Protein AF-A0A945GM46-F1 (afdb_monomer)

Sequence (273 aa):
PYRMIASGLGDLMSKPVSNADWRLAYRLLGVAYATRVMDLIDAGSDLLKGVASRLPERDIEAVGKLTASLCISGLAMGLAGSSAPSSGGEHLISHYLDMTHFAWGEPHDFHGCQVGVGTITTASLYERLTAMSPDQIDIDACLAAHPTWDERAAQVQERFGILTDAVLPHSKEGHPSREELGDRLQLLKREWDSILSDAPQTLLPTRDLIAELKAADCPSSFPEIDVTPERARRAVIYSRDIRARYTILHLGADLGLLEQWTDEVLAKYHNIG

Structure (mmCIF, N/CA/C/O backbone):
data_AF-A0A945GM46-F1
#
_entry.id   AF-A0A945GM46-F1
#
loop_
_atom_site.group_PDB
_atom_site.id
_atom_site.type_symbol
_atom_site.label_atom_id
_atom_site.label_alt_id
_atom_site.label_comp_id
_atom_site.label_asym_id
_atom_site.label_entity_id
_atom_site.label_seq_id
_atom_site.pdbx_PDB_ins_code
_atom_site.Cartn_x
_atom_site.Cartn_y
_atom_site.Cartn_z
_atom_site.occupancy
_atom_site.B_iso_or_equiv
_atom_site.auth_seq_id
_atom_site.auth_comp_id
_atom_site.auth_asym_id
_atom_site.auth_atom_id
_atom_site.pdbx_PDB_model_num
ATOM 1 N N . PRO A 1 1 ? -25.873 -3.968 -10.895 1.00 86.44 1 PRO A N 1
ATOM 2 C CA . PRO A 1 1 ? -25.442 -5.385 -10.796 1.00 86.44 1 PRO A CA 1
ATOM 3 C C . PRO A 1 1 ? -24.817 -5.639 -9.420 1.00 86.44 1 PRO A C 1
ATOM 5 O O . PRO A 1 1 ? -24.146 -4.738 -8.934 1.00 86.44 1 PRO A O 1
ATOM 8 N N . TYR A 1 2 ? -25.036 -6.796 -8.783 1.00 94.31 2 TYR A N 1
ATOM 9 C CA . TYR A 1 2 ? -24.581 -7.023 -7.398 1.00 94.31 2 TYR A CA 1
ATOM 10 C C . TYR A 1 2 ? -23.054 -6.928 -7.226 1.00 94.31 2 TYR A C 1
ATOM 12 O O . TYR A 1 2 ? -22.598 -6.280 -6.294 1.00 94.31 2 TYR A O 1
ATOM 20 N N . ARG A 1 3 ? -22.267 -7.432 -8.188 1.00 95.31 3 ARG A N 1
ATOM 21 C CA . ARG A 1 3 ? -20.795 -7.316 -8.161 1.00 95.31 3 ARG A CA 1
ATOM 22 C C . ARG A 1 3 ? -20.290 -5.873 -8.013 1.00 95.31 3 ARG A C 1
ATOM 24 O O . ARG A 1 3 ? -19.255 -5.660 -7.404 1.00 95.31 3 ARG A O 1
ATOM 31 N N . MET A 1 4 ? -21.029 -4.874 -8.507 1.00 96.62 4 MET A N 1
ATOM 32 C CA . MET A 1 4 ? -20.666 -3.460 -8.321 1.00 96.62 4 MET A CA 1
ATOM 33 C C . MET A 1 4 ? -20.888 -2.979 -6.879 1.00 96.62 4 MET A C 1
ATOM 35 O O . MET A 1 4 ? -20.163 -2.110 -6.413 1.00 96.62 4 MET A O 1
ATOM 39 N N . ILE A 1 5 ? -21.873 -3.543 -6.171 1.00 97.31 5 ILE A N 1
ATOM 40 C CA . ILE A 1 5 ? -22.107 -3.273 -4.744 1.00 97.31 5 ILE A CA 1
ATOM 41 C C . ILE A 1 5 ? -20.965 -3.888 -3.928 1.00 97.31 5 ILE A C 1
ATOM 43 O O . ILE A 1 5 ? -20.356 -3.189 -3.125 1.00 97.31 5 ILE A O 1
ATOM 47 N N . ALA A 1 6 ? -20.629 -5.157 -4.188 1.00 97.19 6 ALA A N 1
ATOM 48 C CA . ALA A 1 6 ? -19.498 -5.832 -3.549 1.00 97.19 6 ALA A CA 1
ATOM 49 C C . ALA A 1 6 ? -18.172 -5.097 -3.816 1.00 97.19 6 ALA A C 1
ATOM 51 O O . ALA A 1 6 ? -17.428 -4.809 -2.884 1.00 97.19 6 ALA A O 1
ATOM 52 N N . SER A 1 7 ? -17.932 -4.673 -5.063 1.00 97.94 7 SER A N 1
ATOM 53 C CA . SER A 1 7 ? -16.793 -3.819 -5.413 1.00 97.94 7 SER A CA 1
ATOM 54 C C . SER A 1 7 ? -16.786 -2.514 -4.611 1.00 97.94 7 SER A C 1
ATOM 56 O O . SER A 1 7 ? -15.724 -2.085 -4.185 1.00 97.94 7 SER A O 1
ATOM 58 N N . GLY A 1 8 ? -17.933 -1.871 -4.380 1.00 98.00 8 GLY A N 1
ATOM 59 C CA . GLY A 1 8 ? -17.996 -0.668 -3.543 1.00 98.00 8 GLY A CA 1
ATOM 60 C C . GLY A 1 8 ? -17.529 -0.918 -2.106 1.00 98.00 8 GLY A C 1
ATOM 61 O O . GLY A 1 8 ? -16.866 -0.064 -1.523 1.00 98.00 8 GLY A O 1
ATOM 62 N N . LEU A 1 9 ? -17.822 -2.097 -1.544 1.00 97.94 9 LEU A N 1
ATOM 63 C CA . LEU A 1 9 ? -17.295 -2.483 -0.235 1.00 97.94 9 LEU A CA 1
ATOM 64 C C . LEU A 1 9 ? -15.786 -2.730 -0.294 1.00 97.94 9 LEU A C 1
ATOM 66 O O . LEU A 1 9 ? -15.071 -2.223 0.563 1.00 97.94 9 LEU A O 1
ATOM 70 N N . GLY A 1 10 ? -15.305 -3.471 -1.296 1.00 97.75 10 GLY A N 1
ATOM 71 C CA . GLY A 1 10 ? -13.879 -3.766 -1.450 1.00 97.75 10 GLY A CA 1
ATOM 72 C C . GLY A 1 10 ? -13.017 -2.507 -1.557 1.00 97.75 10 GLY A C 1
ATOM 73 O O . GLY A 1 10 ? -11.976 -2.423 -0.911 1.00 97.75 10 GLY A O 1
ATOM 74 N N . ASP A 1 11 ? -13.510 -1.487 -2.265 1.00 98.31 11 ASP A N 1
ATOM 75 C CA . ASP A 1 11 ? -12.902 -0.159 -2.261 1.00 98.31 11 ASP A CA 1
ATOM 76 C C . ASP A 1 11 ? -12.886 0.439 -0.848 1.00 98.31 11 ASP A C 1
ATOM 78 O O . ASP A 1 11 ? -11.854 0.896 -0.367 1.00 98.31 11 ASP A O 1
ATOM 82 N N . LEU A 1 12 ? -14.017 0.433 -0.140 1.00 97.12 12 LEU A N 1
ATOM 83 C CA . LEU A 1 12 ? -14.113 1.062 1.175 1.00 97.12 12 LEU A CA 1
ATOM 84 C C . LEU A 1 12 ? -13.305 0.375 2.285 1.00 97.12 12 LEU A C 1
ATOM 86 O O . LEU A 1 12 ? -12.866 1.048 3.218 1.00 97.12 12 LEU A O 1
ATOM 90 N N . MET A 1 13 ? -13.055 -0.929 2.178 1.00 96.06 13 MET A N 1
ATOM 91 C CA . MET A 1 13 ? -12.198 -1.654 3.126 1.00 96.06 13 MET A CA 1
ATOM 92 C C . MET A 1 13 ? -10.743 -1.182 3.100 1.00 96.06 13 MET A C 1
ATOM 94 O O . MET A 1 13 ? -10.031 -1.381 4.081 1.00 96.06 13 MET A O 1
ATOM 98 N N . SER A 1 14 ? -10.318 -0.482 2.044 1.00 95.50 14 SER A N 1
ATOM 99 C CA . SER A 1 14 ? -8.969 0.077 1.936 1.00 95.50 14 SER A CA 1
ATOM 100 C C . SER A 1 14 ? -8.663 1.174 2.945 1.00 95.50 14 SER A C 1
ATOM 102 O O . SER A 1 14 ? -7.497 1.410 3.250 1.00 95.50 14 SER A O 1
ATOM 104 N N . LYS A 1 15 ? -9.688 1.900 3.410 1.00 94.12 15 LYS A N 1
ATOM 105 C CA . LYS A 1 15 ? -9.524 3.231 4.010 1.00 94.12 15 LYS A CA 1
ATOM 106 C C . LYS A 1 15 ? -8.595 3.215 5.224 1.00 94.12 15 LYS A C 1
ATOM 108 O O . LYS A 1 15 ? -7.681 4.038 5.252 1.00 94.12 15 LYS A O 1
ATOM 113 N N . PRO A 1 16 ? -8.721 2.260 6.164 1.00 91.44 16 PRO A N 1
ATOM 114 C CA . PRO A 1 16 ? -7.752 2.103 7.243 1.00 91.44 16 PRO A CA 1
ATOM 115 C C . PRO A 1 16 ? -6.296 1.968 6.781 1.00 91.44 16 PRO A C 1
ATOM 117 O O . PRO A 1 16 ? -5.400 2.564 7.377 1.00 91.44 16 PRO A O 1
ATOM 120 N N . VAL A 1 17 ? -6.048 1.221 5.703 1.00 93.81 17 VAL A N 1
ATOM 121 C CA . VAL A 1 17 ? -4.692 1.012 5.182 1.00 93.81 17 VAL A CA 1
ATOM 122 C C . VAL A 1 17 ? -4.188 2.241 4.428 1.00 93.81 17 VAL A C 1
ATOM 124 O O . VAL A 1 17 ? -3.068 2.683 4.676 1.00 93.81 17 VAL A O 1
ATOM 127 N N . SER A 1 18 ? -5.030 2.871 3.602 1.00 94.56 18 SER A N 1
ATOM 128 C CA . SER A 1 18 ? -4.700 4.146 2.949 1.00 94.56 18 SER A CA 1
ATOM 129 C C . SER A 1 18 ? -4.335 5.225 3.979 1.00 94.56 18 SER A C 1
ATOM 131 O O . SER A 1 18 ? -3.402 6.006 3.788 1.00 94.56 18 SER A O 1
ATOM 133 N N . ASN A 1 19 ? -5.053 5.241 5.101 1.00 91.81 19 ASN A N 1
ATOM 134 C CA . ASN A 1 19 ? -4.820 6.134 6.227 1.00 91.81 19 ASN A CA 1
ATOM 135 C C . ASN A 1 19 ? -3.467 5.878 6.901 1.00 91.81 19 ASN A C 1
ATOM 137 O O . ASN A 1 19 ? -2.718 6.825 7.165 1.00 91.81 19 ASN A O 1
ATOM 141 N N . ALA A 1 20 ? -3.138 4.608 7.150 1.00 93.12 20 ALA A N 1
ATOM 142 C CA . ALA A 1 20 ? -1.841 4.217 7.689 1.00 93.12 20 ALA A CA 1
ATOM 143 C C . ALA A 1 20 ? -0.696 4.629 6.750 1.00 93.12 20 ALA A C 1
ATOM 145 O O . ALA A 1 20 ? 0.314 5.159 7.219 1.00 93.12 20 ALA A O 1
ATOM 146 N N . ASP A 1 21 ? -0.877 4.478 5.435 1.00 95.44 21 ASP A N 1
ATOM 147 C CA . ASP A 1 21 ? 0.094 4.909 4.427 1.00 95.44 21 ASP A CA 1
ATOM 148 C C . ASP A 1 21 ? 0.277 6.431 4.420 1.00 95.44 21 ASP A C 1
ATOM 150 O O . ASP A 1 21 ? 1.407 6.926 4.447 1.00 95.44 21 ASP A O 1
ATOM 154 N N . TRP A 1 22 ? -0.817 7.200 4.438 1.00 94.25 22 TRP A N 1
ATOM 155 C CA . TRP A 1 22 ? -0.740 8.663 4.440 1.00 94.25 22 TRP A CA 1
ATOM 156 C C . TRP A 1 22 ? -0.035 9.189 5.691 1.00 94.25 22 TRP A C 1
ATOM 158 O O . TRP A 1 22 ? 0.807 10.089 5.618 1.00 94.25 22 TRP A O 1
ATOM 168 N N . ARG A 1 23 ? -0.326 8.584 6.843 1.00 92.50 23 ARG A N 1
ATOM 169 C CA . ARG A 1 23 ? 0.350 8.910 8.094 1.00 92.50 23 ARG A CA 1
ATOM 170 C C . ARG A 1 23 ? 1.821 8.507 8.073 1.00 92.50 23 ARG A C 1
ATOM 172 O O . ARG A 1 23 ? 2.656 9.286 8.529 1.00 92.50 23 ARG A O 1
ATOM 179 N N . LEU A 1 24 ? 2.150 7.328 7.552 1.00 94.62 24 LEU A N 1
ATOM 180 C CA . LEU A 1 24 ? 3.533 6.880 7.403 1.00 94.62 24 LEU A CA 1
ATOM 181 C C . LEU A 1 24 ? 4.330 7.880 6.556 1.00 94.62 24 LEU A C 1
ATOM 183 O O . LEU A 1 24 ? 5.398 8.331 6.972 1.00 94.62 24 LEU A O 1
ATOM 187 N N . ALA A 1 25 ? 3.770 8.295 5.418 1.00 95.50 25 ALA A N 1
ATOM 188 C CA . ALA A 1 25 ? 4.358 9.321 4.569 1.00 95.50 25 ALA A CA 1
ATOM 189 C C . ALA A 1 25 ? 4.511 10.659 5.311 1.00 95.50 25 ALA A C 1
ATOM 191 O O . ALA A 1 25 ? 5.557 11.293 5.220 1.00 95.50 25 ALA A O 1
ATOM 192 N N . TYR A 1 26 ? 3.515 11.091 6.087 1.00 94.75 26 TYR A N 1
ATOM 193 C CA . TYR A 1 26 ? 3.618 12.317 6.887 1.00 94.75 26 TYR A CA 1
ATOM 194 C C . TYR A 1 26 ? 4.768 12.251 7.892 1.00 94.75 26 TYR A C 1
ATOM 196 O O . TYR A 1 26 ? 5.568 13.179 7.982 1.00 94.75 26 TYR A O 1
ATOM 204 N N . ARG A 1 27 ? 4.876 11.145 8.631 1.00 94.69 27 ARG A N 1
ATOM 205 C CA . ARG A 1 27 ? 5.879 10.998 9.688 1.00 94.69 27 ARG A CA 1
ATOM 206 C C . ARG A 1 27 ? 7.298 10.884 9.144 1.00 94.69 27 ARG A C 1
ATOM 208 O O . ARG A 1 27 ? 8.206 11.371 9.805 1.00 94.69 27 ARG A O 1
ATOM 215 N N . LEU A 1 28 ? 7.481 10.261 7.980 1.00 95.62 28 LEU A N 1
ATOM 216 C CA . LEU A 1 28 ? 8.806 10.008 7.405 1.00 95.62 28 LEU A CA 1
ATOM 217 C C . LEU A 1 28 ? 9.260 11.045 6.373 1.00 95.62 28 LEU A C 1
ATOM 219 O O . LEU A 1 28 ? 10.459 11.250 6.218 1.00 95.62 28 LEU A O 1
ATOM 223 N N . LEU A 1 29 ? 8.329 11.681 5.660 1.00 95.56 29 LEU A N 1
ATOM 224 C CA . LEU A 1 29 ? 8.625 12.615 4.564 1.00 95.56 29 LEU A CA 1
ATOM 225 C C . LEU A 1 29 ? 8.065 14.021 4.798 1.00 95.56 29 LEU A C 1
ATOM 227 O O . LEU A 1 29 ? 8.311 14.915 3.995 1.00 95.56 29 LEU A O 1
ATOM 231 N N . GLY A 1 30 ? 7.281 14.235 5.858 1.00 94.62 30 GLY A N 1
ATOM 232 C CA . GLY A 1 30 ? 6.703 15.546 6.155 1.00 94.62 30 GLY A CA 1
ATOM 233 C C . GLY A 1 30 ? 5.634 16.006 5.159 1.00 94.62 30 GLY A C 1
ATOM 234 O O . GLY A 1 30 ? 5.370 17.204 5.071 1.00 94.62 30 GLY A O 1
ATOM 235 N N . VAL A 1 31 ? 5.014 15.091 4.398 1.00 94.00 31 VAL A N 1
ATOM 236 C CA . VAL A 1 31 ? 3.933 15.450 3.458 1.00 94.00 31 VAL A CA 1
ATOM 237 C C . VAL A 1 31 ? 2.723 16.030 4.197 1.00 94.00 31 VAL A C 1
ATOM 239 O O . VAL A 1 31 ? 2.486 15.714 5.358 1.00 94.00 31 VAL A O 1
ATOM 242 N N . ALA A 1 32 ? 1.913 16.856 3.532 1.00 91.44 32 ALA A N 1
ATOM 243 C CA . ALA A 1 32 ? 0.724 17.436 4.157 1.00 91.44 32 ALA A CA 1
ATOM 244 C C . ALA A 1 32 ? -0.227 16.349 4.694 1.00 91.44 32 ALA A C 1
ATOM 246 O O . ALA A 1 32 ? -0.553 15.402 3.978 1.00 91.44 32 ALA A O 1
ATOM 247 N N . TYR A 1 33 ? -0.691 16.515 5.936 1.00 90.94 33 TYR A N 1
ATOM 248 C CA . TYR A 1 33 ? -1.584 15.589 6.633 1.00 90.94 33 TYR A CA 1
ATOM 249 C C . TYR A 1 33 ? -2.636 16.360 7.426 1.00 90.94 33 TYR A C 1
ATOM 251 O O . TYR A 1 33 ? -2.311 17.321 8.126 1.00 90.94 33 TYR A O 1
ATOM 259 N N . ALA A 1 34 ? -3.899 15.948 7.320 1.00 91.50 34 ALA A N 1
ATOM 260 C CA . ALA A 1 34 ? -5.019 16.654 7.931 1.00 91.50 34 ALA A CA 1
ATOM 261 C C . ALA A 1 34 ? -5.819 15.721 8.844 1.00 91.50 34 ALA A C 1
ATOM 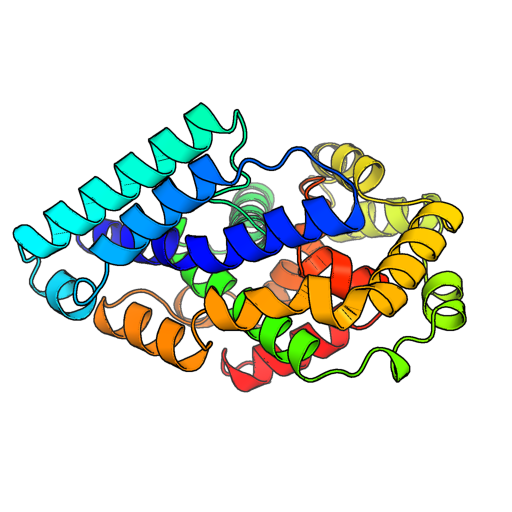263 O O . ALA A 1 34 ? -6.667 14.967 8.378 1.00 91.50 34 ALA A O 1
ATOM 264 N N . THR A 1 35 ? -5.606 15.824 10.158 1.00 87.38 35 THR A N 1
ATOM 265 C CA . THR A 1 35 ? -6.285 14.987 11.166 1.00 87.38 35 THR A CA 1
ATOM 266 C C . THR A 1 35 ? -7.809 15.047 11.068 1.00 87.38 35 THR A C 1
ATOM 268 O O . THR A 1 35 ? -8.461 14.017 11.116 1.00 87.38 35 THR A O 1
ATOM 271 N N . ARG A 1 36 ? -8.388 16.223 10.802 1.00 90.31 36 ARG A N 1
ATOM 272 C CA . ARG A 1 36 ? -9.846 16.371 10.619 1.00 90.31 36 ARG A CA 1
ATOM 273 C C . ARG A 1 36 ? -10.408 15.620 9.410 1.00 90.31 36 ARG A C 1
ATOM 275 O O . ARG A 1 36 ? -11.586 15.284 9.400 1.00 90.31 36 ARG A O 1
ATOM 282 N N . VAL A 1 37 ? -9.597 15.403 8.372 1.00 92.06 37 VAL A N 1
ATOM 283 C CA . VAL A 1 37 ? -10.005 14.569 7.232 1.00 92.06 37 VAL A CA 1
ATOM 284 C C . VAL A 1 37 ? -10.049 13.101 7.657 1.00 92.06 37 VAL A C 1
ATOM 286 O O . VAL A 1 37 ? -10.923 12.368 7.209 1.00 92.06 37 VAL A O 1
ATOM 289 N N . MET A 1 38 ? -9.162 12.694 8.564 1.00 87.38 38 MET A N 1
ATOM 290 C CA . MET A 1 38 ? -9.141 11.340 9.118 1.00 87.38 38 MET A CA 1
ATOM 291 C C . MET A 1 38 ? -10.380 11.064 9.956 1.00 87.38 38 MET A C 1
ATOM 293 O O . MET A 1 38 ? -11.031 10.057 9.720 1.00 87.38 38 MET A O 1
ATOM 297 N N . ASP A 1 39 ? -10.782 12.008 10.814 1.00 88.75 39 ASP A N 1
ATOM 298 C CA . ASP A 1 39 ? -12.023 11.894 11.594 1.00 88.75 39 ASP A CA 1
ATOM 299 C C . ASP A 1 39 ? -13.240 11.629 10.683 1.00 88.75 39 ASP A C 1
ATOM 301 O O . ASP A 1 39 ? -14.157 10.883 11.030 1.00 88.75 39 ASP A O 1
ATOM 305 N N . LEU A 1 40 ? -13.246 12.227 9.485 1.00 91.81 40 LEU A N 1
ATOM 306 C CA . LEU A 1 40 ? -14.292 12.022 8.488 1.00 91.81 40 LEU A CA 1
ATOM 307 C C . LEU A 1 40 ? -14.220 10.624 7.847 1.00 91.81 40 LEU A C 1
ATOM 309 O O . LEU A 1 40 ? -15.260 9.992 7.661 1.00 91.81 40 LEU A O 1
ATOM 313 N N . ILE A 1 41 ? -13.021 10.126 7.529 1.00 91.69 41 ILE A N 1
ATOM 314 C CA . ILE A 1 41 ? -12.830 8.757 7.022 1.00 91.69 41 ILE A CA 1
ATOM 315 C C . ILE A 1 41 ? -13.220 7.714 8.076 1.00 91.69 41 ILE A C 1
ATOM 317 O O . ILE A 1 41 ? -13.886 6.732 7.741 1.00 91.69 41 ILE A O 1
ATOM 321 N N . ASP A 1 42 ? -12.865 7.934 9.339 1.00 89.81 42 ASP A N 1
ATOM 322 C CA . ASP A 1 42 ? -13.201 7.037 10.445 1.00 89.81 42 ASP A CA 1
ATOM 323 C C . ASP A 1 42 ? -14.719 6.994 10.658 1.00 89.81 42 ASP A C 1
ATOM 325 O O . ASP A 1 42 ? -15.305 5.913 10.720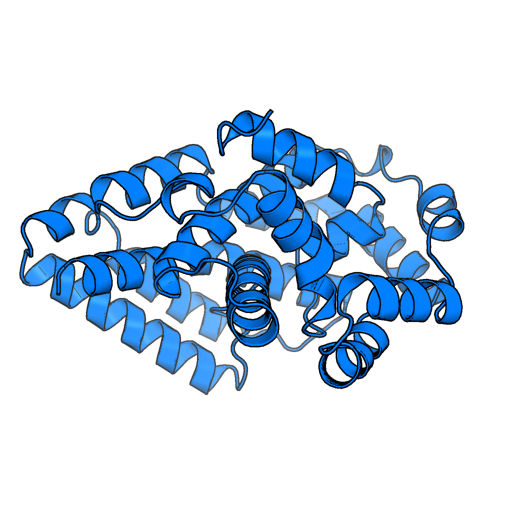 1.00 89.81 42 ASP A O 1
ATOM 329 N N . ALA A 1 43 ? -15.391 8.151 10.620 1.00 90.94 43 ALA A N 1
ATOM 330 C CA . ALA A 1 43 ? -16.852 8.215 10.643 1.00 90.94 43 ALA A CA 1
ATOM 331 C C . ALA A 1 43 ? -17.493 7.475 9.453 1.00 90.94 43 ALA A C 1
ATOM 333 O O . ALA A 1 43 ? -18.518 6.809 9.610 1.00 90.94 43 ALA A O 1
ATOM 334 N N . GLY A 1 44 ? -16.894 7.560 8.261 1.00 93.25 44 GLY A N 1
ATOM 335 C CA . GLY A 1 44 ? -17.320 6.787 7.092 1.00 93.25 44 GLY A CA 1
ATOM 336 C C . GLY A 1 44 ? -17.120 5.279 7.268 1.00 93.25 44 GLY A C 1
ATOM 337 O O . GLY A 1 44 ? -17.974 4.495 6.850 1.00 93.25 44 GLY A O 1
ATOM 338 N N . SER A 1 45 ? -16.030 4.871 7.915 1.00 92.19 45 SER A N 1
ATOM 339 C CA . SER A 1 45 ? -15.711 3.468 8.207 1.00 92.19 45 SER A CA 1
ATOM 340 C C . SER A 1 45 ? -16.649 2.887 9.269 1.00 92.19 45 SER A C 1
ATOM 342 O O . SER A 1 45 ? -17.103 1.750 9.147 1.00 92.19 45 SER A O 1
ATOM 344 N N . ASP A 1 46 ? -17.039 3.688 10.261 1.00 92.19 46 ASP A N 1
ATOM 345 C CA . ASP A 1 46 ? -18.008 3.304 11.290 1.00 92.19 46 ASP A CA 1
ATOM 346 C C . ASP A 1 46 ? -19.382 2.937 10.715 1.00 92.19 46 ASP A C 1
ATOM 348 O O . ASP A 1 46 ? -20.050 2.040 11.238 1.00 92.19 46 ASP A O 1
ATOM 352 N N . LEU A 1 47 ? -19.792 3.567 9.609 1.00 94.88 47 LEU A N 1
ATOM 353 C CA . LEU A 1 47 ? -21.037 3.224 8.914 1.00 94.88 47 LEU A CA 1
ATOM 354 C C . LEU A 1 47 ? -21.029 1.808 8.327 1.00 94.88 47 LEU A C 1
ATOM 356 O O . LEU A 1 47 ? -22.104 1.263 8.075 1.00 94.88 47 LEU A O 1
ATOM 360 N N . LEU A 1 48 ? -19.851 1.220 8.103 1.00 94.88 48 LEU A N 1
ATOM 361 C CA . LEU A 1 48 ? -19.695 -0.096 7.478 1.00 94.88 48 LEU A CA 1
ATOM 362 C C . LEU A 1 48 ? -19.808 -1.252 8.474 1.00 94.88 48 LEU A C 1
ATOM 364 O O . LEU A 1 48 ? -19.933 -2.405 8.061 1.00 94.88 48 LEU A O 1
ATOM 368 N N . LYS A 1 49 ? -19.848 -0.967 9.781 1.00 92.75 49 LYS A N 1
ATOM 369 C CA . LYS A 1 49 ? -20.036 -1.989 10.817 1.00 92.75 49 LYS A CA 1
ATOM 370 C C . LYS A 1 49 ? -21.346 -2.752 10.590 1.00 92.75 49 LYS A C 1
ATOM 372 O O . LYS A 1 49 ? -22.435 -2.178 10.635 1.00 92.75 49 LYS A O 1
ATOM 377 N N . GLY A 1 50 ? -21.233 -4.061 10.354 1.00 94.62 50 GLY A N 1
ATOM 378 C CA . GLY A 1 50 ? -22.374 -4.945 10.092 1.00 94.62 50 GLY A CA 1
ATOM 379 C C . GLY A 1 50 ? -23.037 -4.749 8.722 1.00 94.62 50 GLY A C 1
ATOM 380 O O . GLY A 1 50 ? -24.167 -5.198 8.532 1.00 94.62 50 GLY A O 1
ATOM 381 N N . VAL A 1 51 ? -22.375 -4.064 7.781 1.00 97.12 51 VAL A N 1
ATOM 382 C CA . VAL A 1 51 ? -22.883 -3.875 6.413 1.00 97.12 51 VAL A CA 1
ATOM 383 C C . VAL A 1 51 ? -22.608 -5.100 5.547 1.00 97.12 51 VAL A C 1
ATOM 385 O O . VAL A 1 51 ? -23.519 -5.539 4.849 1.00 97.12 51 VAL A O 1
ATOM 388 N N . ALA A 1 52 ? -21.399 -5.670 5.604 1.00 97.31 52 ALA A N 1
ATOM 389 C CA . ALA A 1 52 ? -20.933 -6.664 4.636 1.00 97.31 52 ALA A CA 1
ATOM 390 C C . ALA A 1 52 ? -21.879 -7.863 4.468 1.00 97.31 52 ALA A C 1
ATOM 392 O O . ALA A 1 52 ? -22.336 -8.124 3.358 1.00 97.31 52 ALA A O 1
ATOM 393 N N . SER A 1 53 ? -22.262 -8.516 5.570 1.00 97.62 53 SER A N 1
ATOM 394 C CA . SER A 1 53 ? -23.130 -9.707 5.565 1.00 97.62 53 SER A CA 1
ATOM 395 C C . SER A 1 53 ? -24.556 -9.462 5.063 1.00 97.62 53 SER A C 1
ATOM 397 O O . SER A 1 53 ? -25.261 -10.411 4.732 1.00 97.62 53 SER A O 1
ATOM 399 N N . ARG A 1 54 ? -24.994 -8.200 4.989 1.00 98.00 54 ARG A N 1
ATOM 400 C CA . ARG A 1 54 ? -26.326 -7.803 4.502 1.00 98.00 54 ARG A CA 1
ATOM 401 C C . ARG A 1 54 ? -26.320 -7.414 3.020 1.00 98.00 54 ARG A C 1
ATOM 403 O O . ARG A 1 54 ? -27.383 -7.300 2.407 1.00 98.00 54 ARG A O 1
ATOM 410 N N . LEU A 1 55 ? -25.143 -7.203 2.421 1.00 97.62 55 LEU A N 1
ATOM 411 C CA . LEU A 1 55 ? -25.029 -6.820 1.012 1.00 97.62 55 LEU A CA 1
ATOM 412 C C . LEU A 1 55 ? -25.505 -7.909 0.031 1.00 97.62 55 LEU A C 1
ATOM 414 O O . LEU A 1 55 ? -26.171 -7.516 -0.932 1.00 97.62 55 LEU A O 1
ATOM 418 N N . PRO A 1 56 ? -25.242 -9.224 0.227 1.00 97.25 56 PRO A N 1
ATOM 419 C CA . PRO A 1 56 ? -25.731 -10.278 -0.678 1.00 97.25 56 PRO A CA 1
ATOM 420 C C . PRO A 1 56 ? -27.248 -10.264 -0.875 1.00 97.25 56 PRO A C 1
ATOM 422 O O . PRO A 1 56 ? -27.749 -10.435 -1.989 1.00 97.25 56 PRO A O 1
ATOM 425 N N . GLU A 1 57 ? -27.984 -9.950 0.191 1.00 96.44 57 GLU A N 1
ATOM 426 C CA . GLU A 1 57 ? -29.446 -9.832 0.191 1.00 96.44 57 GLU A CA 1
ATOM 427 C C . GLU A 1 57 ? -29.944 -8.502 -0.397 1.00 96.44 57 GLU A C 1
ATOM 429 O O . GLU A 1 57 ? -31.148 -8.292 -0.546 1.00 96.44 57 GLU A O 1
ATOM 434 N N . ARG A 1 58 ? -29.024 -7.603 -0.776 1.00 95.69 58 ARG A N 1
ATOM 435 C CA . ARG A 1 58 ? -29.299 -6.234 -1.243 1.00 95.69 58 ARG A CA 1
ATOM 436 C C . ARG A 1 58 ? -30.162 -5.450 -0.263 1.00 95.69 58 ARG A C 1
ATOM 438 O O . ARG A 1 58 ? -31.038 -4.684 -0.672 1.00 95.69 58 ARG A O 1
ATOM 445 N N . ASP A 1 59 ? -29.896 -5.641 1.022 1.00 98.12 59 ASP A N 1
ATOM 446 C CA . ASP A 1 59 ? -30.556 -4.895 2.075 1.00 98.12 59 ASP A CA 1
ATOM 447 C C . ASP A 1 59 ? -30.411 -3.381 1.832 1.00 98.12 59 ASP A C 1
ATOM 449 O O . ASP A 1 59 ? -29.310 -2.854 1.647 1.00 98.12 59 ASP A O 1
ATOM 453 N N . ILE A 1 60 ? -31.547 -2.682 1.801 1.00 97.50 60 ILE A N 1
ATOM 454 C CA . ILE A 1 60 ? -31.619 -1.268 1.409 1.00 97.50 60 ILE A CA 1
ATOM 455 C C . ILE A 1 60 ? -30.834 -0.382 2.382 1.00 97.50 60 ILE A C 1
ATOM 457 O O . ILE A 1 60 ? -30.198 0.584 1.961 1.00 97.50 60 ILE A O 1
ATOM 461 N N . GLU A 1 61 ? -30.861 -0.700 3.675 1.00 97.88 61 GLU A N 1
ATOM 462 C CA . GLU A 1 61 ? -30.158 0.071 4.696 1.00 97.88 61 GLU A CA 1
ATOM 463 C C . GLU A 1 61 ? -28.643 -0.136 4.585 1.00 97.88 61 GLU A C 1
ATOM 465 O O . GLU A 1 61 ? -27.883 0.831 4.640 1.00 97.88 61 GLU A O 1
ATOM 470 N N . ALA A 1 62 ? -28.200 -1.378 4.371 1.00 98.12 62 ALA A N 1
ATOM 471 C CA . ALA A 1 62 ? -26.795 -1.722 4.178 1.00 98.12 62 ALA A CA 1
ATOM 472 C C . ALA A 1 62 ? -26.221 -1.059 2.915 1.00 98.12 62 ALA A C 1
ATOM 474 O O . ALA A 1 62 ? -25.170 -0.419 2.972 1.00 98.12 62 ALA A O 1
ATOM 475 N N . VAL A 1 63 ? -26.945 -1.120 1.793 1.00 98.00 63 VAL A N 1
ATOM 476 C CA . VAL A 1 63 ? -26.566 -0.422 0.552 1.00 98.00 63 VAL A CA 1
ATOM 477 C C . VAL A 1 63 ? -26.573 1.099 0.745 1.00 98.00 63 VAL A C 1
ATOM 479 O O . VAL A 1 63 ? -25.693 1.792 0.229 1.00 98.00 63 VAL A O 1
ATOM 482 N N . GLY A 1 64 ? -27.523 1.635 1.517 1.00 98.19 64 GLY A N 1
ATOM 483 C CA . GLY A 1 64 ? -27.577 3.053 1.873 1.00 98.19 64 GLY A CA 1
ATOM 484 C C . GLY A 1 64 ? -26.356 3.509 2.676 1.00 98.19 64 GLY A C 1
ATOM 485 O O . GLY A 1 64 ? -25.739 4.517 2.333 1.00 98.19 64 GLY A O 1
ATOM 486 N N . LYS A 1 65 ? -25.955 2.738 3.694 1.00 98.38 65 LYS A N 1
ATOM 487 C CA . LYS A 1 65 ? -24.744 2.978 4.498 1.00 98.38 65 LYS A CA 1
ATOM 488 C C . LYS A 1 65 ? -23.469 2.890 3.664 1.00 98.38 65 LYS A C 1
ATOM 490 O O . LYS A 1 65 ? -22.632 3.786 3.753 1.00 98.38 65 LYS A O 1
ATOM 495 N N . LEU A 1 66 ? -23.358 1.871 2.809 1.00 98.19 66 LEU A N 1
ATOM 496 C CA . LEU A 1 66 ? -22.257 1.731 1.855 1.00 98.19 66 LEU A CA 1
ATOM 497 C C . LEU A 1 66 ? -22.140 2.975 0.961 1.00 98.19 66 LEU A C 1
ATOM 499 O O . LEU A 1 66 ? -21.071 3.564 0.836 1.00 98.19 66 LEU A O 1
ATOM 503 N N . THR A 1 67 ? -23.262 3.413 0.386 1.00 98.00 67 THR A N 1
ATOM 504 C CA . THR A 1 67 ? -23.315 4.596 -0.486 1.00 98.00 67 THR A CA 1
ATOM 505 C C . THR A 1 67 ? -22.923 5.867 0.266 1.00 98.00 67 THR A C 1
ATOM 507 O O . THR A 1 67 ? -22.131 6.660 -0.238 1.00 98.00 67 THR A O 1
ATOM 510 N N . ALA A 1 68 ? -23.430 6.057 1.487 1.00 97.94 68 ALA A N 1
ATOM 511 C CA . ALA A 1 68 ? -23.069 7.200 2.321 1.00 97.94 68 ALA A CA 1
ATOM 512 C C . ALA A 1 68 ? -21.566 7.221 2.641 1.00 97.94 68 ALA A C 1
ATOM 514 O O . ALA A 1 68 ? -20.937 8.272 2.538 1.00 97.94 68 ALA A O 1
ATOM 515 N N . SER A 1 69 ? -20.979 6.063 2.957 1.00 97.50 69 SER A N 1
ATOM 516 C CA . SER A 1 69 ? -19.541 5.925 3.209 1.00 97.50 69 SER A CA 1
ATOM 517 C C . SER A 1 69 ? -18.697 6.250 1.964 1.00 97.50 69 SER A C 1
ATOM 519 O O . SER A 1 69 ? -17.733 7.011 2.059 1.00 97.50 69 SER A O 1
ATOM 521 N N . LEU A 1 70 ? -19.117 5.807 0.768 1.00 97.19 70 LEU A N 1
ATOM 522 C CA . LEU A 1 70 ? -18.488 6.198 -0.506 1.00 97.19 70 LEU A CA 1
ATOM 523 C C . LEU A 1 70 ? -18.523 7.722 -0.713 1.00 97.19 70 LEU A C 1
ATOM 525 O O . LEU A 1 70 ? -17.513 8.328 -1.075 1.00 97.19 70 LEU A O 1
ATOM 529 N N . CYS A 1 71 ? -19.663 8.367 -0.445 1.00 97.62 71 CYS A N 1
ATOM 530 C CA . CYS A 1 71 ? -19.777 9.824 -0.530 1.00 97.62 71 CYS A CA 1
ATOM 531 C C . CYS A 1 71 ? -18.859 10.538 0.473 1.00 97.62 71 CYS A C 1
ATOM 533 O O . CYS A 1 71 ? -18.225 11.531 0.120 1.00 97.62 71 CYS A O 1
ATOM 535 N N . ILE A 1 72 ? -18.763 10.028 1.703 1.00 96.31 72 ILE A N 1
ATOM 536 C CA . ILE A 1 72 ? -17.875 10.558 2.744 1.00 96.31 72 ILE A CA 1
ATOM 537 C C . ILE A 1 72 ? -16.407 10.463 2.311 1.00 96.31 72 ILE A C 1
ATOM 539 O O . ILE A 1 72 ? -15.685 11.452 2.422 1.00 96.31 72 ILE A O 1
ATOM 543 N N . SER A 1 73 ? -15.980 9.329 1.749 1.00 95.00 73 SER A N 1
ATOM 544 C CA . SER A 1 73 ? -14.630 9.168 1.190 1.00 95.00 73 SER A CA 1
ATOM 545 C C . SER A 1 73 ? -14.351 10.184 0.071 1.00 95.00 73 SER A C 1
ATOM 547 O O . SER A 1 73 ? -13.310 10.842 0.075 1.00 95.00 73 SER A O 1
ATOM 549 N N . GLY A 1 74 ? -15.312 10.414 -0.831 1.00 95.56 74 GLY A N 1
ATOM 550 C CA . GLY A 1 74 ? -15.204 11.453 -1.861 1.00 95.56 74 GLY A CA 1
ATOM 551 C C . GLY A 1 74 ? -15.055 12.871 -1.290 1.00 95.56 74 GLY A C 1
ATOM 552 O O . GLY A 1 74 ? -14.202 13.639 -1.741 1.00 95.56 74 GLY A O 1
ATOM 553 N N . LEU A 1 75 ? -15.841 13.215 -0.265 1.00 95.62 75 LEU A N 1
ATOM 554 C CA . LEU A 1 75 ? -15.743 14.502 0.433 1.00 95.62 75 LEU A CA 1
ATOM 555 C C . LEU A 1 75 ? -14.394 14.664 1.143 1.00 95.62 75 LEU A C 1
ATOM 557 O O . LEU A 1 75 ? -13.785 15.731 1.059 1.00 95.62 75 LEU A O 1
ATOM 561 N N . ALA A 1 76 ? -13.905 13.611 1.797 1.00 94.44 76 ALA A N 1
ATOM 562 C CA . ALA A 1 76 ? -12.612 13.597 2.469 1.00 94.44 76 ALA A CA 1
ATOM 563 C C . ALA A 1 76 ? -11.457 13.862 1.491 1.00 94.44 76 ALA A C 1
ATOM 565 O O . ALA A 1 76 ? -10.612 14.715 1.764 1.00 94.44 76 ALA A O 1
ATOM 566 N N . MET A 1 77 ? -11.459 13.216 0.319 1.00 94.81 77 MET A N 1
ATOM 567 C CA . MET A 1 77 ? -10.474 13.496 -0.733 1.00 94.81 77 MET A CA 1
ATOM 568 C C . MET A 1 77 ? -10.549 14.947 -1.229 1.00 94.81 77 MET A C 1
ATOM 570 O O . MET A 1 77 ? -9.516 15.593 -1.418 1.00 94.81 77 MET A O 1
ATOM 574 N N . GLY A 1 78 ? -11.763 15.483 -1.399 1.00 95.00 78 GLY A N 1
ATOM 575 C CA . GLY A 1 78 ? -11.974 16.881 -1.783 1.00 95.00 78 GLY A CA 1
ATOM 576 C C . GLY A 1 78 ? -11.418 17.872 -0.756 1.00 95.00 78 GLY A C 1
ATOM 577 O O . GLY A 1 78 ? -10.753 18.834 -1.132 1.00 95.00 78 GLY A O 1
ATOM 578 N N . LEU A 1 79 ? -11.630 17.613 0.537 1.00 94.25 79 LEU A N 1
ATOM 579 C CA . LEU A 1 79 ? -11.106 18.436 1.633 1.00 94.25 79 LEU A CA 1
ATOM 580 C C . LEU A 1 79 ? -9.583 18.334 1.777 1.00 94.25 79 LEU A C 1
ATOM 582 O O . LEU A 1 79 ? -8.934 19.329 2.092 1.00 94.25 79 LEU A O 1
ATOM 586 N N . ALA A 1 80 ? -9.008 17.154 1.538 1.00 92.81 80 ALA A N 1
ATOM 587 C CA . ALA A 1 80 ? -7.560 16.956 1.560 1.00 92.81 80 ALA A CA 1
ATOM 588 C C . ALA A 1 80 ? -6.844 17.556 0.341 1.00 92.81 80 ALA A C 1
ATOM 590 O O . ALA A 1 80 ? -5.624 17.713 0.375 1.00 92.81 80 ALA A O 1
ATOM 591 N N . GLY A 1 81 ? -7.562 17.826 -0.756 1.00 93.12 81 GLY A N 1
ATOM 592 C CA . GLY A 1 81 ? -6.953 18.177 -2.044 1.00 93.12 81 GLY A CA 1
ATOM 593 C C . GLY A 1 81 ? -6.095 17.045 -2.628 1.00 93.12 81 GLY A C 1
ATOM 594 O O . GLY A 1 81 ? -5.226 17.284 -3.462 1.00 93.12 81 GLY A O 1
ATOM 595 N N . SER A 1 82 ? -6.300 15.813 -2.160 1.00 92.44 82 SER A N 1
ATOM 596 C CA . SER A 1 82 ? -5.506 14.634 -2.499 1.00 92.44 82 SER A CA 1
ATOM 597 C C . SER A 1 82 ? -6.329 13.374 -2.262 1.00 92.44 82 SER A C 1
ATOM 599 O O . SER A 1 82 ? -7.173 13.332 -1.373 1.00 92.44 82 SER A O 1
ATOM 601 N N . SER A 1 83 ? -6.039 12.309 -3.012 1.00 93.69 83 SER A N 1
ATOM 602 C CA . SER A 1 83 ? -6.633 10.992 -2.763 1.00 93.69 83 SER A CA 1
ATOM 603 C C . SER A 1 83 ? -5.982 10.225 -1.607 1.00 93.69 83 SER A C 1
ATOM 605 O O . SER A 1 83 ? -6.413 9.122 -1.311 1.00 93.69 83 SER A O 1
ATOM 607 N N . ALA A 1 84 ? -4.917 10.749 -0.985 1.00 92.75 84 ALA A N 1
ATOM 608 C CA . ALA A 1 84 ? -4.195 10.095 0.118 1.00 92.75 84 ALA A CA 1
ATOM 609 C C . ALA A 1 84 ? -5.081 9.500 1.238 1.00 92.75 84 ALA A C 1
ATOM 611 O O . ALA A 1 84 ? -4.848 8.343 1.575 1.00 92.75 84 ALA A O 1
ATOM 612 N N . PRO A 1 85 ? -6.140 10.173 1.740 1.00 91.62 85 PRO A N 1
ATOM 613 C CA . PRO A 1 85 ? -7.047 9.593 2.746 1.00 91.62 85 PRO A CA 1
ATOM 614 C C . PRO A 1 85 ? -7.871 8.384 2.276 1.00 91.62 85 PRO A C 1
ATOM 616 O O . PRO A 1 85 ? -8.675 7.844 3.026 1.00 91.62 85 PRO A O 1
ATOM 619 N N . SER A 1 86 ? -7.807 8.002 1.004 1.00 93.56 86 SER A N 1
ATOM 620 C CA . SER A 1 86 ? -8.637 6.918 0.463 1.00 93.56 86 SER A CA 1
ATOM 621 C C . SER A 1 86 ? -7.914 6.060 -0.566 1.00 93.56 86 SER A C 1
ATOM 623 O O . SER A 1 86 ? -8.552 5.224 -1.187 1.00 93.56 86 SER A O 1
ATOM 625 N N . SER A 1 87 ? -6.613 6.278 -0.767 1.00 96.31 87 SER A N 1
ATOM 626 C CA . SER A 1 87 ? -5.808 5.585 -1.767 1.00 96.31 87 SER A CA 1
ATOM 627 C C . SER A 1 87 ? -4.353 5.477 -1.304 1.00 96.31 87 SER A C 1
ATOM 629 O O . SER A 1 87 ? -3.625 6.469 -1.263 1.00 96.31 87 SER A O 1
ATOM 631 N N . GLY A 1 88 ? -3.926 4.271 -0.951 1.00 97.44 88 GLY A N 1
ATOM 632 C CA . GLY A 1 88 ? -2.576 3.902 -0.531 1.00 97.44 88 GLY A CA 1
ATOM 633 C C . GLY A 1 88 ? -1.973 2.833 -1.444 1.00 97.44 88 GLY A C 1
ATOM 634 O O . GLY A 1 88 ? -2.232 2.803 -2.651 1.00 97.44 88 GLY A O 1
ATOM 635 N N . GLY A 1 89 ? -1.150 1.953 -0.878 1.00 98.19 89 GLY A N 1
ATOM 636 C CA . GLY A 1 89 ? -0.467 0.875 -1.588 1.00 98.19 89 GLY A CA 1
ATOM 637 C C . GLY A 1 89 ? -1.433 -0.125 -2.219 1.00 98.19 89 GLY A C 1
ATOM 638 O O . GLY A 1 89 ? -1.180 -0.612 -3.316 1.00 98.19 89 GLY A O 1
ATOM 639 N N . GLU A 1 90 ? -2.580 -0.370 -1.593 1.00 98.44 90 GLU A N 1
ATOM 640 C CA . GLU A 1 90 ? -3.621 -1.250 -2.126 1.00 98.44 90 GLU A CA 1
ATOM 641 C C . GLU A 1 90 ? -4.210 -0.735 -3.444 1.00 98.44 90 GLU A C 1
ATOM 643 O O . GLU A 1 90 ? -4.470 -1.512 -4.364 1.00 98.44 90 GLU A O 1
ATOM 648 N N . HIS A 1 91 ? -4.332 0.587 -3.580 1.00 98.69 91 HIS A N 1
ATOM 649 C CA . HIS A 1 91 ? -4.740 1.213 -4.832 1.00 98.69 91 HIS A CA 1
ATOM 650 C C . HIS A 1 91 ? -3.627 1.182 -5.872 1.00 98.69 91 HIS A C 1
ATOM 652 O O . HIS A 1 91 ? -3.916 1.002 -7.050 1.00 98.69 91 HIS A O 1
ATOM 658 N N . LEU A 1 92 ? -2.359 1.319 -5.465 1.00 98.62 92 LEU A N 1
ATOM 659 C CA . LEU A 1 92 ? -1.240 1.150 -6.395 1.00 98.62 92 LEU A CA 1
ATOM 660 C C . LEU A 1 92 ? -1.246 -0.265 -6.995 1.00 98.62 92 LEU A C 1
ATOM 662 O O . LEU A 1 92 ? -1.058 -0.411 -8.202 1.00 98.62 92 LEU A O 1
ATOM 666 N N . ILE A 1 93 ? -1.521 -1.295 -6.187 1.00 98.69 93 ILE A N 1
ATOM 667 C CA . ILE A 1 93 ? -1.664 -2.681 -6.662 1.00 98.69 93 ILE A CA 1
ATOM 668 C C . ILE A 1 93 ? -2.800 -2.784 -7.691 1.00 98.69 93 ILE A C 1
ATOM 670 O O . ILE A 1 93 ? -2.575 -3.308 -8.782 1.00 98.69 93 ILE A O 1
ATOM 674 N N . SER A 1 94 ? -3.993 -2.252 -7.392 1.00 98.62 94 SER A N 1
ATOM 675 C CA . SER A 1 94 ? -5.116 -2.240 -8.349 1.00 98.62 94 SER A CA 1
ATOM 676 C C . SER A 1 94 ? -4.768 -1.488 -9.639 1.00 98.62 94 SER A C 1
ATOM 678 O O . SER A 1 94 ? -4.943 -2.031 -10.727 1.00 98.62 94 SER A O 1
ATOM 680 N N . HIS A 1 95 ? -4.181 -0.294 -9.546 1.00 98.38 95 HIS A N 1
ATOM 681 C CA . HIS A 1 95 ? -3.791 0.488 -10.719 1.00 98.38 95 HIS A CA 1
ATOM 682 C C . HIS A 1 95 ? -2.728 -0.209 -11.568 1.00 98.38 95 HIS A C 1
ATOM 684 O O . HIS A 1 95 ? -2.773 -0.111 -12.791 1.00 98.38 95 HIS A O 1
ATOM 690 N N . TYR A 1 96 ? -1.800 -0.952 -10.962 1.00 98.44 96 TYR A N 1
ATOM 691 C CA . TYR A 1 96 ? -0.875 -1.786 -11.724 1.00 98.44 96 TYR A CA 1
ATOM 692 C C . TYR A 1 96 ? -1.625 -2.857 -12.534 1.00 98.44 96 TYR A C 1
ATOM 694 O O . TYR A 1 96 ? -1.330 -3.057 -13.716 1.00 98.44 96 TYR A O 1
ATOM 702 N N . LEU A 1 97 ? -2.617 -3.527 -11.938 1.00 98.38 97 LEU A N 1
ATOM 703 C CA . LEU A 1 97 ? -3.444 -4.509 -12.649 1.00 98.38 97 LEU A CA 1
ATOM 704 C C . LEU A 1 97 ? -4.220 -3.865 -13.811 1.00 98.38 97 LEU A C 1
ATOM 706 O O . LEU A 1 97 ? -4.269 -4.443 -14.896 1.00 98.38 97 LEU A O 1
ATOM 710 N N . ASP A 1 98 ? -4.744 -2.653 -13.625 1.00 98.12 98 ASP A N 1
ATOM 711 C CA . ASP A 1 98 ? -5.450 -1.903 -14.674 1.00 98.12 98 ASP A CA 1
ATOM 712 C C . ASP A 1 98 ? -4.514 -1.465 -15.809 1.00 98.12 98 ASP A C 1
ATOM 714 O O . ASP A 1 98 ? -4.812 -1.650 -16.992 1.00 98.12 98 ASP A O 1
ATOM 718 N N . MET A 1 99 ? -3.345 -0.918 -15.463 1.00 97.56 99 MET A N 1
ATOM 719 C CA . MET A 1 99 ? -2.338 -0.488 -16.436 1.00 97.56 99 MET A CA 1
ATOM 720 C C . MET A 1 99 ? -1.839 -1.664 -17.276 1.00 97.56 99 MET A C 1
ATOM 722 O O . MET A 1 99 ? -1.708 -1.548 -18.495 1.00 97.56 99 MET A O 1
ATOM 726 N N . THR A 1 100 ? -1.583 -2.805 -16.637 1.00 96.62 100 THR A N 1
ATOM 727 C CA . THR A 1 100 ? -1.110 -4.017 -17.318 1.00 96.62 100 THR A CA 1
ATOM 728 C C . THR A 1 100 ? -2.195 -4.677 -18.167 1.00 96.62 100 THR A C 1
ATOM 730 O O . THR A 1 100 ? -1.894 -5.180 -19.251 1.00 96.62 100 THR A O 1
ATOM 733 N N . HIS A 1 101 ? -3.462 -4.601 -17.748 1.00 96.81 101 HIS A N 1
ATOM 734 C CA . HIS A 1 101 ? -4.590 -4.975 -18.597 1.00 96.81 101 HIS A CA 1
ATOM 735 C C . HIS A 1 101 ? -4.640 -4.123 -19.866 1.00 96.81 101 HIS A C 1
ATOM 737 O O . HIS A 1 101 ? -4.726 -4.664 -20.965 1.00 96.81 101 HIS A O 1
ATOM 743 N N . PHE A 1 102 ? -4.545 -2.798 -19.740 1.00 95.25 102 PHE A N 1
ATOM 744 C CA . PHE A 1 102 ? -4.592 -1.910 -20.901 1.00 95.25 102 PHE A CA 1
ATOM 745 C C . PHE A 1 102 ? -3.401 -2.121 -21.849 1.00 95.25 102 PHE A C 1
ATOM 747 O O . PHE A 1 102 ? -3.568 -2.127 -23.066 1.00 95.25 102 PHE A O 1
ATOM 754 N N . ALA A 1 103 ? -2.203 -2.313 -21.296 1.00 95.75 103 ALA A N 1
ATOM 755 C CA . ALA A 1 103 ? -0.977 -2.475 -22.071 1.00 95.75 103 ALA A CA 1
ATOM 756 C C . ALA A 1 103 ? -0.873 -3.835 -22.779 1.00 95.75 103 ALA A C 1
ATOM 758 O O . ALA A 1 103 ? -0.397 -3.902 -23.913 1.00 95.75 103 ALA A O 1
ATOM 759 N N . TRP A 1 104 ? -1.297 -4.917 -22.118 1.00 95.75 104 TRP A N 1
ATOM 760 C CA . TRP A 1 104 ? -1.000 -6.286 -22.560 1.00 95.75 104 TRP A CA 1
ATOM 761 C C . TRP A 1 104 ? -2.209 -7.226 -22.590 1.00 95.75 104 TRP A C 1
ATOM 763 O O . TRP A 1 104 ? -2.055 -8.404 -22.901 1.00 95.75 104 TRP A O 1
ATOM 773 N N . GLY A 1 105 ? -3.414 -6.740 -22.290 1.00 95.62 105 GLY A N 1
ATOM 774 C CA . GLY A 1 105 ? -4.628 -7.559 -22.266 1.00 95.62 105 GLY A CA 1
ATOM 775 C C . GLY A 1 105 ? -4.676 -8.569 -21.116 1.00 95.62 105 GLY A C 1
ATOM 776 O O . GLY A 1 105 ? -5.459 -9.515 -21.174 1.00 95.62 105 GLY A O 1
ATOM 777 N N . GLU A 1 106 ? -3.848 -8.399 -20.079 1.00 94.38 106 GLU A N 1
ATOM 778 C CA . GLU A 1 106 ? -3.862 -9.267 -18.895 1.00 94.38 106 GLU A CA 1
ATOM 779 C C . GLU A 1 106 ? -5.213 -9.161 -18.149 1.00 94.38 106 GLU A C 1
ATOM 781 O O . GLU A 1 106 ? -5.843 -8.111 -18.214 1.00 94.38 106 GLU A O 1
ATOM 786 N N . PRO A 1 107 ? -5.697 -10.187 -17.424 1.00 92.25 107 PRO A N 1
ATOM 787 C CA . PRO A 1 107 ? -7.011 -10.140 -16.763 1.00 92.25 107 PRO A CA 1
ATOM 788 C C . PRO A 1 107 ? -7.207 -8.937 -15.818 1.00 92.25 107 PRO A C 1
ATOM 790 O O . PRO A 1 107 ? -6.258 -8.451 -15.211 1.00 92.25 107 PRO A O 1
ATOM 793 N N . HIS A 1 108 ? -8.426 -8.448 -15.633 1.00 92.38 108 HIS A N 1
ATOM 794 C CA . HIS A 1 108 ? -8.727 -7.502 -14.554 1.00 92.38 108 HIS A CA 1
ATOM 795 C C . HIS A 1 108 ? -10.147 -7.732 -14.041 1.00 92.38 108 HIS A C 1
ATOM 797 O O . HIS A 1 108 ? -10.952 -8.395 -14.696 1.00 92.38 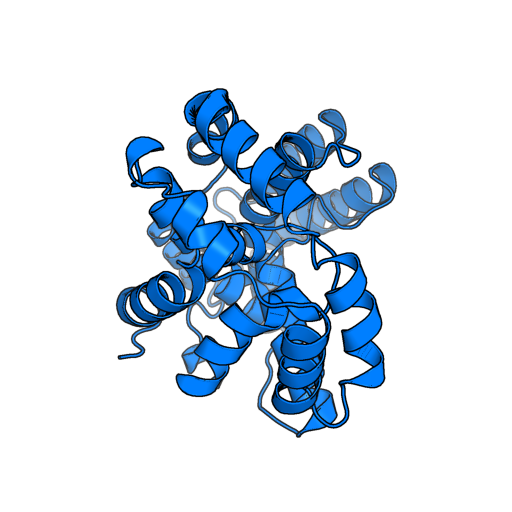108 HIS A O 1
ATOM 803 N N . ASP A 1 109 ? -10.448 -7.163 -12.880 1.00 96.75 109 ASP A N 1
ATOM 804 C CA . ASP A 1 109 ? -11.781 -7.186 -12.282 1.00 96.75 109 ASP A CA 1
ATOM 805 C C . ASP A 1 109 ? -12.195 -5.756 -11.914 1.00 96.75 109 ASP A C 1
ATOM 807 O O . ASP A 1 109 ? -11.432 -4.813 -12.107 1.00 96.75 109 ASP A O 1
ATOM 811 N N . PHE A 1 110 ? -13.398 -5.565 -11.380 1.00 97.81 110 PHE A N 1
ATOM 812 C CA . PHE A 1 110 ? -13.837 -4.268 -10.886 1.00 97.81 110 PHE A CA 1
ATOM 813 C C . PHE A 1 110 ? -12.820 -3.678 -9.903 1.00 97.81 110 PHE A C 1
ATOM 815 O O . PHE A 1 110 ? -12.329 -4.375 -9.014 1.00 97.81 110 PHE A O 1
ATOM 822 N N . HIS A 1 111 ? -12.577 -2.372 -10.038 1.00 98.06 111 HIS A N 1
ATOM 823 C CA . HIS A 1 111 ? -11.580 -1.630 -9.266 1.00 98.06 111 HIS A CA 1
ATOM 824 C C . HIS A 1 111 ? -11.611 -1.963 -7.773 1.00 98.06 111 HIS A C 1
ATOM 826 O O . HIS A 1 111 ? -10.613 -2.370 -7.190 1.00 98.06 111 HIS A O 1
ATOM 832 N N . GLY A 1 112 ? -12.788 -1.887 -7.155 1.00 98.25 112 GLY A N 1
ATOM 833 C CA . GLY A 1 112 ? -12.909 -2.152 -5.729 1.00 98.25 112 GLY A CA 1
ATOM 834 C C . GLY A 1 112 ? -12.702 -3.620 -5.334 1.00 98.25 112 GLY A C 1
ATOM 835 O O . GLY A 1 112 ? -12.245 -3.882 -4.228 1.00 98.25 112 GLY A O 1
ATOM 836 N N . CYS A 1 113 ? -12.942 -4.586 -6.230 1.00 98.19 113 CYS A N 1
ATOM 837 C CA . CYS A 1 113 ? -12.552 -5.982 -5.995 1.00 98.19 113 CYS A CA 1
ATOM 838 C C . CYS A 1 113 ? -11.021 -6.125 -5.952 1.00 98.19 113 CYS A C 1
ATOM 840 O O . CYS A 1 113 ? -10.483 -6.771 -5.054 1.00 98.19 113 CYS A O 1
ATOM 842 N N . GLN A 1 114 ? -10.311 -5.488 -6.890 1.00 98.62 114 GLN A N 1
ATOM 843 C CA . GLN A 1 114 ? -8.843 -5.474 -6.898 1.00 98.62 114 GLN A CA 1
ATOM 844 C C . GLN A 1 114 ? -8.284 -4.737 -5.673 1.00 98.62 114 GLN A C 1
ATOM 846 O O . GLN A 1 114 ? -7.344 -5.222 -5.048 1.00 98.62 114 GLN A O 1
ATOM 851 N N . VAL A 1 115 ? -8.872 -3.591 -5.309 1.00 98.69 115 VAL A N 1
ATOM 852 C CA . VAL A 1 115 ? -8.506 -2.818 -4.112 1.00 98.69 115 VAL A CA 1
ATOM 853 C C . VAL A 1 115 ? -8.736 -3.637 -2.843 1.00 98.69 115 VAL A C 1
ATOM 855 O O . VAL A 1 115 ? -7.871 -3.637 -1.972 1.00 98.69 115 VAL A O 1
ATOM 858 N N . GLY A 1 116 ? -9.833 -4.394 -2.742 1.00 98.19 116 GLY A N 1
ATOM 859 C CA . GLY A 1 116 ? -10.088 -5.290 -1.610 1.00 98.19 116 GLY A CA 1
ATOM 860 C C . GLY A 1 116 ? -8.993 -6.349 -1.444 1.00 98.19 116 GLY A C 1
ATOM 861 O O . GLY A 1 116 ? -8.452 -6.522 -0.350 1.00 98.19 116 GLY A O 1
ATOM 862 N N . VAL A 1 117 ? -8.580 -6.993 -2.542 1.00 98.25 117 VAL A N 1
ATOM 863 C CA . VAL A 1 117 ? -7.454 -7.946 -2.543 1.00 98.25 117 VAL A CA 1
ATOM 864 C C . VAL A 1 117 ? -6.140 -7.248 -2.176 1.00 98.25 117 VAL A C 1
ATOM 866 O O . VAL A 1 117 ? -5.399 -7.744 -1.329 1.00 98.25 117 VAL A O 1
ATOM 869 N N . GLY A 1 118 ? -5.877 -6.068 -2.745 1.00 98.38 118 GLY A N 1
ATOM 870 C CA . GLY A 1 118 ? -4.710 -5.252 -2.408 1.00 98.38 118 GLY A CA 1
ATOM 871 C C . GLY A 1 118 ? -4.683 -4.836 -0.935 1.00 98.38 118 GLY A C 1
ATOM 872 O O . GLY A 1 118 ? -3.609 -4.792 -0.345 1.00 98.38 118 GLY A O 1
ATOM 873 N N . THR A 1 119 ? -5.849 -4.592 -0.330 1.00 98.31 119 THR A N 1
ATOM 874 C CA . THR A 1 119 ? -6.003 -4.197 1.078 1.00 98.31 119 THR A CA 1
ATOM 875 C C . THR A 1 119 ? -5.585 -5.330 2.006 1.00 98.31 119 THR A C 1
ATOM 877 O O . THR A 1 119 ? -4.871 -5.092 2.975 1.00 98.31 119 THR A O 1
ATOM 880 N N . ILE A 1 120 ? -5.972 -6.574 1.696 1.00 97.94 120 ILE A N 1
ATOM 881 C CA . ILE A 1 120 ? -5.496 -7.766 2.417 1.00 97.94 120 ILE A CA 1
ATOM 882 C C . ILE A 1 120 ? -3.967 -7.834 2.351 1.00 97.94 120 ILE A C 1
ATOM 884 O O . ILE A 1 120 ? -3.307 -8.041 3.371 1.00 97.94 120 ILE A O 1
ATOM 888 N N . THR A 1 121 ? -3.397 -7.632 1.160 1.00 98.06 121 THR A N 1
ATOM 889 C CA . THR A 1 121 ? -1.947 -7.674 0.968 1.00 98.06 121 THR A CA 1
ATOM 890 C C . THR A 1 121 ? -1.242 -6.597 1.792 1.00 98.06 121 THR A C 1
ATOM 892 O O . THR A 1 121 ? -0.335 -6.915 2.559 1.00 98.06 121 THR A O 1
ATOM 895 N N . THR A 1 122 ? -1.647 -5.331 1.682 1.00 97.81 122 THR A N 1
ATOM 896 C CA . THR A 1 122 ? -0.976 -4.218 2.368 1.00 97.81 122 THR A CA 1
ATOM 897 C C . THR A 1 122 ? -1.197 -4.231 3.876 1.00 97.81 122 THR A C 1
ATOM 899 O O . THR A 1 122 ? -0.241 -3.984 4.613 1.00 97.81 122 THR A O 1
ATOM 902 N N . ALA A 1 123 ? -2.384 -4.608 4.361 1.00 96.94 123 ALA A N 1
ATOM 903 C CA . ALA A 1 123 ? -2.615 -4.848 5.787 1.00 96.94 123 ALA A CA 1
ATOM 904 C C . ALA A 1 123 ? -1.675 -5.937 6.323 1.00 96.94 123 ALA A C 1
ATOM 906 O O . ALA A 1 123 ? -1.050 -5.766 7.371 1.00 96.94 123 ALA A O 1
ATOM 907 N N . SER A 1 124 ? -1.475 -7.017 5.562 1.00 96.19 124 SER A N 1
ATOM 908 C CA . SER A 1 124 ? -0.527 -8.053 5.954 1.00 96.19 124 SER A CA 1
ATOM 909 C C . SER A 1 124 ? 0.927 -7.575 5.945 1.00 96.19 124 SER A C 1
ATOM 911 O O . SER A 1 124 ? 1.708 -8.067 6.758 1.00 96.19 124 SER A O 1
ATOM 913 N N . LEU A 1 125 ? 1.323 -6.651 5.065 1.00 97.44 125 LEU A N 1
ATOM 914 C CA . LEU A 1 125 ? 2.663 -6.050 5.110 1.00 97.44 125 LEU A CA 1
ATOM 915 C C . LEU A 1 125 ? 2.846 -5.194 6.373 1.00 97.44 125 LEU A C 1
ATOM 917 O O . LEU A 1 125 ? 3.908 -5.229 6.992 1.00 97.44 125 LEU A O 1
ATOM 921 N N . TYR A 1 126 ? 1.802 -4.494 6.820 1.00 96.69 126 TYR A N 1
ATOM 922 C CA . TYR A 1 126 ? 1.812 -3.812 8.115 1.00 96.69 126 TYR A CA 1
ATOM 923 C C . TYR A 1 126 ? 1.901 -4.785 9.303 1.00 96.69 126 TYR A C 1
ATOM 925 O O . TYR A 1 126 ? 2.611 -4.502 10.269 1.00 96.69 126 TYR A O 1
ATOM 933 N N . GLU A 1 127 ? 1.259 -5.957 9.241 1.00 94.94 127 GLU A N 1
ATOM 934 C CA . GLU A 1 127 ? 1.464 -7.018 10.246 1.00 94.94 127 GLU A CA 1
ATOM 935 C C . GLU A 1 127 ? 2.931 -7.479 10.288 1.00 94.94 127 GLU A C 1
ATOM 937 O O . GLU A 1 127 ? 3.464 -7.735 11.366 1.00 94.94 127 GLU A O 1
ATOM 942 N N . ARG A 1 128 ? 3.616 -7.544 9.135 1.00 95.19 128 ARG A N 1
ATOM 943 C CA . ARG A 1 128 ? 5.058 -7.849 9.094 1.00 95.19 128 ARG A CA 1
ATOM 944 C C . ARG A 1 128 ? 5.882 -6.760 9.752 1.00 95.19 128 ARG A C 1
ATOM 946 O O . ARG A 1 128 ? 6.718 -7.077 10.590 1.00 95.19 128 ARG A O 1
ATOM 953 N N . LEU A 1 129 ? 5.611 -5.502 9.416 1.00 95.19 129 LEU A N 1
ATOM 954 C CA . LEU A 1 129 ? 6.320 -4.361 9.984 1.00 95.19 129 LEU A CA 1
ATOM 955 C C . LEU A 1 129 ? 6.155 -4.286 11.508 1.00 95.19 129 LEU A C 1
ATOM 957 O O . LEU A 1 129 ? 7.130 -4.097 12.225 1.00 95.19 129 LEU A O 1
ATOM 961 N N . THR A 1 130 ? 4.936 -4.475 12.015 1.00 93.19 130 THR A N 1
ATOM 962 C CA . THR A 1 130 ? 4.650 -4.414 13.461 1.00 93.19 130 THR A CA 1
ATOM 963 C C . THR A 1 130 ? 5.197 -5.610 14.243 1.00 93.19 130 THR A C 1
ATOM 965 O O . THR A 1 130 ? 5.385 -5.506 15.452 1.00 93.19 130 THR A O 1
ATOM 968 N N . ALA A 1 131 ? 5.494 -6.728 13.574 1.00 93.12 131 ALA A N 1
ATOM 969 C CA . ALA A 1 131 ? 6.167 -7.879 14.174 1.00 93.12 131 ALA A CA 1
ATOM 970 C C . ALA A 1 131 ? 7.700 -7.725 14.257 1.00 93.12 131 ALA A C 1
ATOM 972 O O . ALA A 1 131 ? 8.361 -8.579 14.852 1.00 93.12 131 ALA A O 1
ATOM 973 N N . MET A 1 132 ? 8.273 -6.676 13.661 1.00 94.50 132 MET A N 1
ATOM 974 C CA . MET A 1 132 ? 9.707 -6.394 13.730 1.00 94.50 132 MET A CA 1
ATOM 975 C C . MET A 1 132 ? 10.096 -5.575 14.964 1.00 94.50 132 MET A C 1
ATOM 977 O O . MET A 1 132 ? 9.290 -4.861 15.558 1.00 94.50 132 MET A O 1
ATOM 981 N N . SER A 1 133 ? 11.389 -5.612 15.278 1.00 94.12 133 SER A N 1
ATOM 982 C CA . SER A 1 133 ? 12.079 -4.660 16.149 1.00 94.12 133 SER A CA 1
ATOM 983 C C . SER A 1 133 ? 12.934 -3.691 15.316 1.00 94.12 133 SER A C 1
ATOM 985 O O . SER A 1 133 ? 13.540 -4.123 14.327 1.00 94.12 133 SER A O 1
ATOM 987 N N . PRO A 1 134 ? 13.079 -2.414 15.728 1.00 94.88 134 PRO A N 1
ATOM 988 C CA . PRO A 1 134 ? 13.975 -1.470 15.060 1.00 94.88 134 PRO A CA 1
ATOM 989 C C . PRO A 1 134 ? 15.437 -1.947 15.036 1.00 94.88 134 PRO A C 1
ATOM 991 O O . PRO A 1 134 ? 16.192 -1.571 14.137 1.00 94.88 134 PRO A O 1
ATOM 994 N N . ASP A 1 135 ? 15.848 -2.814 15.965 1.00 95.06 135 ASP A N 1
ATOM 995 C CA . ASP A 1 135 ? 17.199 -3.391 16.000 1.00 95.06 135 ASP A CA 1
ATOM 996 C C . ASP A 1 135 ? 17.504 -4.284 14.792 1.00 95.06 135 ASP A C 1
ATOM 998 O O . ASP A 1 135 ? 18.666 -4.465 14.439 1.00 95.06 135 ASP A O 1
ATOM 1002 N N . GLN A 1 136 ? 16.470 -4.803 14.125 1.00 95.44 136 GLN A N 1
ATOM 1003 C CA . GLN A 1 136 ? 16.615 -5.617 12.917 1.00 95.44 136 GLN A CA 1
ATOM 1004 C C . GLN A 1 136 ? 16.904 -4.775 11.665 1.00 95.44 136 GLN A C 1
ATOM 1006 O O . GLN A 1 136 ? 17.218 -5.339 10.620 1.00 95.44 136 GLN A O 1
ATOM 1011 N N . ILE A 1 137 ? 16.798 -3.442 11.745 1.00 96.50 137 ILE A N 1
ATOM 1012 C CA . ILE A 1 137 ? 17.078 -2.548 10.617 1.00 96.50 137 ILE A CA 1
ATOM 1013 C C . ILE A 1 137 ? 18.586 -2.302 10.521 1.00 96.50 137 ILE A C 1
ATOM 1015 O O . ILE A 1 137 ? 19.146 -1.531 11.310 1.00 96.50 137 ILE A O 1
ATOM 1019 N N . ASP A 1 138 ? 19.222 -2.914 9.526 1.00 97.00 138 ASP A N 1
ATOM 1020 C CA . ASP A 1 138 ? 20.603 -2.638 9.126 1.00 97.00 138 ASP A CA 1
ATOM 1021 C C . ASP A 1 138 ? 20.625 -1.532 8.059 1.00 97.00 138 ASP A C 1
ATOM 1023 O O . ASP A 1 138 ? 20.399 -1.775 6.872 1.00 97.00 138 ASP A O 1
ATOM 1027 N N . ILE A 1 139 ? 20.857 -0.292 8.500 1.00 97.94 139 ILE A N 1
ATOM 1028 C CA . ILE A 1 139 ? 20.852 0.884 7.618 1.00 97.94 139 ILE A CA 1
ATOM 1029 C C . ILE A 1 139 ? 21.978 0.793 6.584 1.00 97.94 139 ILE A C 1
ATOM 1031 O O . ILE A 1 139 ? 21.749 1.116 5.421 1.00 97.94 139 ILE A O 1
ATOM 1035 N N . ASP A 1 140 ? 23.166 0.328 6.971 1.00 97.88 140 ASP A N 1
ATOM 1036 C CA . ASP A 1 140 ? 24.309 0.251 6.058 1.00 97.88 140 ASP A CA 1
ATOM 1037 C C . ASP A 1 140 ? 24.043 -0.765 4.942 1.00 97.88 140 ASP A C 1
ATOM 1039 O O . ASP A 1 140 ? 24.315 -0.479 3.772 1.00 97.88 140 ASP A O 1
ATOM 1043 N N . ALA A 1 141 ? 23.434 -1.908 5.273 1.00 97.75 141 ALA A N 1
ATOM 1044 C CA . ALA A 1 141 ? 22.994 -2.885 4.281 1.00 97.75 141 ALA A CA 1
ATOM 1045 C C . ALA A 1 141 ? 21.902 -2.323 3.354 1.00 97.75 141 ALA A C 1
ATOM 1047 O O . ALA A 1 141 ? 21.995 -2.498 2.136 1.00 97.75 141 ALA A O 1
ATOM 1048 N N . CYS A 1 142 ? 20.912 -1.602 3.895 1.00 97.94 142 CYS A N 1
ATOM 1049 C CA . CYS A 1 142 ? 19.862 -0.960 3.092 1.00 97.94 142 CYS A CA 1
ATOM 1050 C C . CYS A 1 142 ? 20.458 0.058 2.108 1.00 97.94 142 CYS A C 1
ATOM 1052 O O . CYS A 1 142 ? 20.154 0.037 0.916 1.00 97.94 142 CYS A O 1
ATOM 1054 N N . LEU A 1 143 ? 21.373 0.911 2.578 1.00 98.12 143 LEU A N 1
ATOM 1055 C CA . LEU A 1 143 ? 22.064 1.886 1.736 1.00 98.12 143 LEU A CA 1
ATOM 1056 C C . LEU A 1 143 ? 22.945 1.205 0.687 1.00 98.12 143 LEU A C 1
ATOM 1058 O O . LEU A 1 143 ? 23.004 1.664 -0.452 1.00 98.12 143 LEU A O 1
ATOM 1062 N N . ALA A 1 144 ? 23.646 0.126 1.040 1.00 96.94 144 ALA A N 1
ATOM 1063 C CA . ALA A 1 144 ? 24.466 -0.638 0.103 1.00 96.94 144 ALA A CA 1
ATOM 1064 C C . ALA A 1 144 ? 23.629 -1.284 -1.011 1.00 96.94 144 ALA A C 1
ATOM 1066 O O . ALA A 1 144 ? 24.065 -1.275 -2.160 1.00 96.94 144 ALA A O 1
ATOM 1067 N N . ALA A 1 145 ? 22.437 -1.787 -0.682 1.00 96.00 145 ALA A N 1
ATOM 1068 C CA . ALA A 1 145 ? 21.510 -2.400 -1.631 1.00 96.00 145 ALA A CA 1
ATOM 1069 C C . ALA A 1 145 ? 20.681 -1.385 -2.441 1.00 96.00 145 ALA A C 1
ATOM 1071 O O . ALA A 1 145 ? 20.084 -1.765 -3.451 1.00 96.00 145 ALA A O 1
ATOM 1072 N N . HIS A 1 146 ? 20.631 -0.112 -2.026 1.00 97.00 146 HIS A N 1
ATOM 1073 C CA . HIS A 1 146 ? 19.876 0.928 -2.729 1.00 97.00 146 HIS A CA 1
ATOM 1074 C C . HIS A 1 146 ? 20.468 1.189 -4.122 1.00 97.00 146 HIS A C 1
ATOM 1076 O O . HIS A 1 146 ? 21.620 1.637 -4.212 1.00 97.00 146 HIS A O 1
ATOM 1082 N N . PRO A 1 147 ? 19.715 0.927 -5.209 1.00 96.62 147 PRO A N 1
ATOM 1083 C CA . PRO A 1 147 ? 20.228 1.075 -6.561 1.00 96.62 147 PRO A CA 1
ATOM 1084 C C . PRO A 1 147 ? 20.501 2.543 -6.878 1.00 96.62 147 PRO A C 1
ATOM 1086 O O . PRO A 1 147 ? 19.837 3.448 -6.375 1.00 96.62 147 PRO A O 1
ATOM 1089 N N . THR A 1 148 ? 21.450 2.783 -7.773 1.00 97.44 148 THR A N 1
ATOM 1090 C CA . THR A 1 148 ? 21.583 4.084 -8.427 1.00 97.44 148 THR A CA 1
ATOM 1091 C C . THR A 1 148 ? 20.347 4.386 -9.277 1.00 97.44 148 THR A C 1
ATOM 1093 O O . THR A 1 148 ? 19.607 3.484 -9.685 1.00 97.44 148 THR A O 1
ATOM 1096 N N . TRP A 1 149 ? 20.138 5.663 -9.606 1.00 97.44 149 TRP A N 1
ATOM 1097 C CA . TRP A 1 149 ? 19.041 6.041 -10.495 1.00 97.44 149 TRP A CA 1
ATOM 1098 C C . TRP A 1 149 ? 19.138 5.355 -11.866 1.00 97.44 149 TRP A C 1
ATOM 1100 O O . TRP A 1 149 ? 18.117 4.923 -12.389 1.00 97.44 149 TRP A O 1
ATOM 1110 N N . ASP A 1 150 ? 20.337 5.196 -12.432 1.00 98.06 150 ASP A N 1
ATOM 1111 C CA . ASP A 1 150 ? 20.508 4.552 -13.741 1.00 98.06 150 ASP A CA 1
ATOM 1112 C C . ASP A 1 150 ? 20.125 3.063 -13.696 1.00 98.06 150 ASP A C 1
ATOM 1114 O O . ASP A 1 150 ? 19.412 2.574 -14.574 1.00 98.06 150 ASP A O 1
ATOM 1118 N N . GLU A 1 151 ? 20.509 2.350 -12.632 1.00 97.94 151 GLU A N 1
ATOM 1119 C CA . GLU A 1 151 ? 20.076 0.967 -12.398 1.00 97.94 151 GLU A CA 1
ATOM 1120 C C . GLU A 1 151 ? 18.559 0.887 -12.191 1.00 97.94 151 GLU A C 1
ATOM 1122 O O . GLU A 1 151 ? 17.898 0.005 -12.746 1.00 97.94 151 GLU A O 1
ATOM 1127 N N . ARG A 1 152 ? 17.978 1.824 -11.430 1.00 97.25 152 ARG A N 1
ATOM 1128 C CA . ARG A 1 152 ? 16.529 1.876 -11.213 1.00 97.25 152 ARG A CA 1
ATOM 1129 C C . ARG A 1 152 ? 15.773 2.168 -12.507 1.00 97.25 152 ARG A C 1
ATOM 1131 O O . ARG A 1 152 ? 14.773 1.507 -12.779 1.00 97.25 152 ARG A O 1
ATOM 1138 N N . ALA A 1 153 ? 16.252 3.104 -13.317 1.00 98.25 153 ALA A N 1
ATOM 1139 C CA . ALA A 1 153 ? 15.668 3.441 -14.608 1.00 98.25 153 ALA A CA 1
ATOM 1140 C C . ALA A 1 153 ? 15.703 2.242 -15.566 1.00 98.25 153 ALA A C 1
ATOM 1142 O O . ALA A 1 153 ? 14.693 1.953 -16.208 1.00 98.25 153 ALA A O 1
ATOM 1143 N N . ALA A 1 154 ? 16.810 1.489 -15.599 1.00 98.38 154 ALA A N 1
ATOM 1144 C CA . ALA A 1 154 ? 16.911 0.253 -16.374 1.00 98.38 154 ALA A CA 1
ATOM 1145 C C . ALA A 1 154 ? 15.900 -0.811 -15.905 1.00 98.38 154 ALA A C 1
ATOM 1147 O O . ALA A 1 154 ? 15.213 -1.411 -16.731 1.00 98.38 154 ALA A O 1
ATOM 1148 N N . GLN A 1 155 ? 15.731 -0.990 -14.589 1.00 97.38 155 GLN A N 1
ATOM 1149 C CA . GLN A 1 155 ? 14.709 -1.888 -14.033 1.00 97.38 155 GLN A CA 1
ATOM 1150 C C . GLN A 1 155 ? 13.288 -1.456 -14.418 1.00 97.38 155 GLN A C 1
ATOM 1152 O O . GLN A 1 155 ? 12.459 -2.296 -14.758 1.00 97.38 155 GLN A O 1
ATOM 1157 N N . VAL A 1 156 ? 12.977 -0.157 -14.355 1.00 97.94 156 VAL A N 1
ATOM 1158 C CA . VAL A 1 156 ? 11.664 0.370 -14.767 1.00 97.94 156 VAL A CA 1
ATOM 1159 C C . VAL A 1 156 ? 11.441 0.129 -16.258 1.00 97.94 156 VAL A C 1
ATOM 1161 O O . VAL A 1 156 ? 10.352 -0.281 -16.656 1.00 97.94 156 VAL A O 1
ATOM 1164 N N . GLN A 1 157 ? 12.467 0.323 -17.086 1.00 97.94 157 GLN A N 1
ATOM 1165 C CA . GLN A 1 157 ? 12.387 0.045 -18.515 1.00 97.94 157 GLN A CA 1
ATOM 1166 C C . GLN A 1 157 ? 12.086 -1.432 -18.799 1.00 97.94 157 GLN A C 1
ATOM 1168 O O . GLN A 1 157 ? 11.171 -1.741 -19.559 1.00 97.94 157 GLN A O 1
ATOM 1173 N N . GLU A 1 158 ? 12.805 -2.342 -18.144 1.00 97.50 158 GLU A N 1
ATOM 1174 C CA . GLU A 1 158 ? 12.598 -3.786 -18.274 1.00 97.50 158 GLU A CA 1
ATOM 1175 C C . GLU A 1 158 ? 11.196 -4.217 -17.812 1.00 97.50 158 GLU A C 1
ATOM 1177 O O . GLU A 1 158 ? 10.515 -4.978 -18.498 1.00 97.50 158 GLU A O 1
ATOM 1182 N N . ARG A 1 159 ? 10.738 -3.712 -16.659 1.00 95.88 159 ARG A N 1
ATOM 1183 C CA . ARG A 1 159 ? 9.474 -4.132 -16.030 1.00 95.88 159 ARG A CA 1
ATOM 1184 C C . ARG A 1 159 ? 8.232 -3.590 -16.722 1.00 95.88 159 ARG A C 1
ATOM 1186 O O . ARG A 1 159 ? 7.196 -4.253 -16.697 1.00 95.88 159 ARG A O 1
ATOM 1193 N N . PHE A 1 160 ? 8.311 -2.377 -17.269 1.00 97.06 160 PHE A N 1
ATOM 1194 C CA . PHE A 1 160 ? 7.145 -1.652 -17.772 1.00 97.06 160 PHE A CA 1
ATOM 1195 C C . PHE A 1 160 ? 7.087 -1.554 -19.297 1.00 97.06 160 PHE A C 1
ATOM 1197 O O . PHE A 1 160 ? 6.004 -1.308 -19.822 1.00 97.06 160 PHE A O 1
ATOM 1204 N N . GLY A 1 161 ? 8.184 -1.794 -20.024 1.00 96.19 161 GLY A N 1
ATOM 1205 C CA . GLY A 1 161 ? 8.193 -1.850 -21.488 1.00 96.19 161 GLY A CA 1
ATOM 1206 C C . GLY A 1 161 ? 7.494 -0.650 -22.138 1.00 96.19 161 GLY A C 1
ATOM 1207 O O . GLY A 1 161 ? 7.948 0.483 -22.042 1.00 96.19 161 GLY A O 1
ATOM 1208 N N . ILE A 1 162 ? 6.348 -0.880 -22.786 1.00 96.88 162 ILE A N 1
ATOM 1209 C CA . ILE A 1 162 ? 5.579 0.195 -23.440 1.00 96.88 162 ILE A CA 1
ATOM 1210 C C . ILE A 1 162 ? 5.012 1.245 -22.467 1.00 96.88 162 ILE A C 1
ATOM 1212 O O . ILE A 1 162 ? 4.651 2.336 -22.895 1.00 96.88 162 ILE A O 1
ATOM 1216 N N . LEU A 1 163 ? 4.927 0.934 -21.171 1.00 97.31 163 LEU A N 1
ATOM 1217 C CA . LEU A 1 163 ? 4.467 1.848 -20.121 1.00 97.31 163 LEU A CA 1
ATOM 1218 C C . LEU A 1 163 ? 5.603 2.689 -19.517 1.00 97.31 163 LEU A C 1
ATOM 1220 O O . LEU A 1 163 ? 5.334 3.554 -18.685 1.00 97.31 163 LEU A O 1
ATOM 1224 N N . THR A 1 164 ? 6.862 2.455 -19.901 1.00 97.81 164 THR A N 1
ATOM 1225 C CA . THR A 1 164 ? 8.027 3.098 -19.274 1.00 97.81 164 THR A CA 1
ATOM 1226 C C . THR A 1 164 ? 7.947 4.619 -19.295 1.00 97.81 164 THR A C 1
ATOM 1228 O O . THR A 1 164 ? 8.169 5.229 -18.254 1.00 97.81 164 THR A O 1
ATOM 1231 N N . ASP A 1 165 ? 7.559 5.234 -20.412 1.00 97.56 165 ASP A N 1
ATOM 1232 C CA . ASP A 1 165 ? 7.489 6.699 -20.521 1.00 97.56 165 ASP A CA 1
ATOM 1233 C C . ASP A 1 165 ? 6.491 7.322 -19.530 1.00 97.56 165 ASP A C 1
ATOM 1235 O O . ASP A 1 165 ? 6.714 8.426 -19.033 1.00 97.56 165 ASP A O 1
ATOM 1239 N N . ALA A 1 166 ? 5.411 6.605 -19.200 1.00 96.94 166 ALA A N 1
ATOM 1240 C CA . ALA A 1 166 ? 4.419 7.050 -18.224 1.00 96.94 166 ALA A CA 1
ATOM 1241 C C . ALA A 1 166 ? 4.877 6.829 -16.771 1.00 96.94 166 ALA A C 1
ATOM 1243 O O . ALA A 1 166 ? 4.529 7.606 -15.886 1.00 96.94 166 ALA A O 1
ATOM 1244 N N . VAL A 1 167 ? 5.654 5.774 -16.517 1.00 98.06 167 VAL A N 1
ATOM 1245 C CA . VAL A 1 167 ? 6.059 5.351 -15.165 1.00 98.06 167 VAL A CA 1
ATOM 1246 C C . VAL A 1 167 ? 7.350 6.031 -14.707 1.00 98.06 167 VAL A C 1
ATOM 1248 O O . VAL A 1 167 ? 7.490 6.377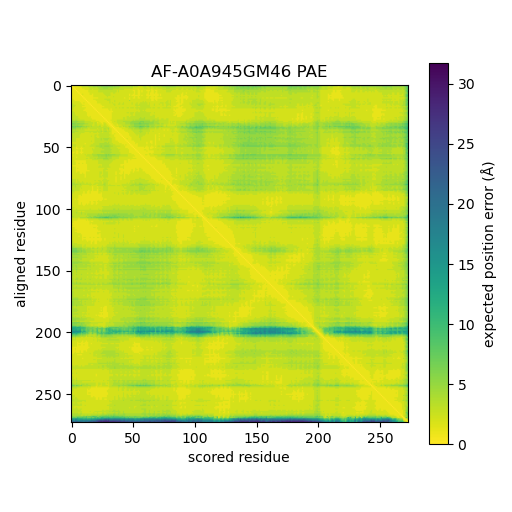 -13.535 1.00 98.06 167 VAL A O 1
ATOM 1251 N N . LEU A 1 168 ? 8.298 6.257 -15.618 1.00 97.94 168 LEU A N 1
ATOM 1252 C CA . LEU A 1 168 ? 9.639 6.739 -15.289 1.00 97.94 168 LEU A CA 1
ATOM 1253 C C . LEU A 1 168 ? 9.650 8.075 -14.518 1.00 97.94 168 LEU A C 1
ATOM 1255 O O . LEU A 1 168 ? 10.421 8.167 -13.561 1.00 97.94 168 LEU A O 1
ATOM 1259 N N . PRO A 1 169 ? 8.812 9.086 -14.839 1.00 98.25 169 PRO A N 1
ATOM 1260 C CA . PRO A 1 169 ? 8.762 10.325 -14.060 1.00 98.25 169 PRO A CA 1
ATOM 1261 C C . PRO A 1 169 ? 8.353 10.095 -12.600 1.00 98.25 169 PRO A C 1
ATOM 1263 O O . PRO A 1 169 ? 8.965 10.663 -11.697 1.00 98.25 169 PRO A O 1
ATOM 1266 N N . HIS A 1 170 ? 7.368 9.224 -12.366 1.00 97.75 170 HIS A N 1
ATOM 1267 C CA . HIS A 1 170 ? 6.887 8.893 -11.025 1.00 97.75 170 HIS A CA 1
ATOM 1268 C C . HIS A 1 170 ? 7.898 8.062 -10.239 1.00 97.75 170 HIS A C 1
ATOM 1270 O O . HIS A 1 170 ? 8.154 8.356 -9.073 1.00 97.75 170 HIS A O 1
ATOM 1276 N N . SER A 1 171 ? 8.519 7.072 -10.885 1.00 97.50 171 SER A N 1
ATOM 1277 C CA . SER A 1 171 ? 9.588 6.290 -10.261 1.00 97.50 171 SER A CA 1
ATOM 1278 C C . SER A 1 171 ? 10.784 7.178 -9.900 1.00 97.50 171 SER A C 1
ATOM 1280 O O . SER A 1 171 ? 11.372 6.998 -8.838 1.00 97.50 171 SER A O 1
ATOM 1282 N N . LYS A 1 172 ? 11.104 8.191 -10.723 1.00 97.62 172 LYS A N 1
ATOM 1283 C CA . LYS A 1 172 ? 12.167 9.165 -10.433 1.00 97.62 172 LYS A CA 1
ATOM 1284 C C . LYS A 1 172 ? 11.855 10.035 -9.228 1.00 97.62 172 LYS A C 1
ATOM 1286 O O . LYS A 1 172 ? 12.703 10.192 -8.361 1.00 97.62 172 LYS A O 1
ATOM 1291 N N . GLU A 1 173 ? 10.653 10.597 -9.184 1.00 96.56 173 GLU A N 1
ATOM 1292 C CA . GLU A 1 173 ? 10.193 11.421 -8.064 1.00 96.56 173 GLU A CA 1
ATOM 1293 C C . GLU A 1 173 ? 10.154 10.621 -6.750 1.00 96.56 173 GLU A C 1
ATOM 1295 O O . GLU A 1 173 ? 10.501 11.146 -5.697 1.00 96.56 173 GLU A O 1
ATOM 1300 N N . GLY A 1 174 ? 9.783 9.337 -6.810 1.00 94.50 174 GLY A N 1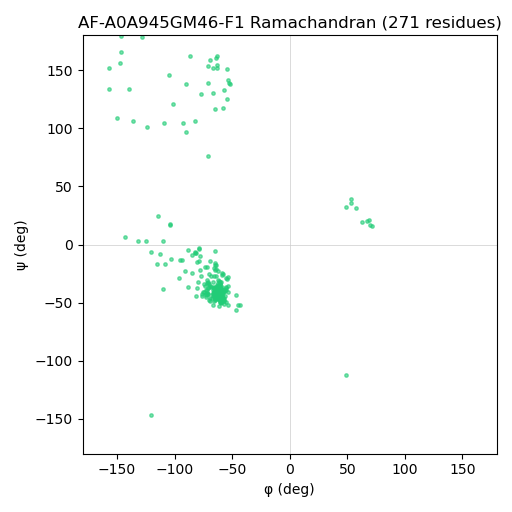
ATOM 1301 C CA . GLY A 1 174 ? 9.752 8.441 -5.653 1.00 94.50 174 GLY A CA 1
ATOM 1302 C C . GLY A 1 174 ? 11.097 7.811 -5.265 1.00 94.50 174 GLY A C 1
ATOM 1303 O O . GLY A 1 174 ? 11.152 7.130 -4.242 1.00 94.50 174 GLY A O 1
ATOM 1304 N N . HIS A 1 175 ? 12.164 7.995 -6.050 1.00 96.56 175 HIS A N 1
ATOM 1305 C CA . HIS A 1 175 ? 13.473 7.390 -5.797 1.00 96.56 175 HIS A CA 1
ATOM 1306 C C . HIS A 1 175 ? 14.366 8.337 -4.974 1.00 96.56 175 HIS A C 1
ATOM 1308 O O . HIS A 1 175 ? 14.886 9.307 -5.529 1.00 96.56 175 HIS A O 1
ATOM 1314 N N . PRO A 1 176 ? 14.574 8.077 -3.668 1.00 96.44 176 PRO A N 1
ATOM 1315 C CA . PRO A 1 176 ? 15.389 8.949 -2.832 1.00 96.44 176 PRO A CA 1
ATOM 1316 C C . PRO A 1 176 ? 16.872 8.842 -3.189 1.00 96.44 176 PRO A C 1
ATOM 1318 O O . PRO A 1 176 ? 17.362 7.795 -3.622 1.00 96.44 176 PRO A O 1
ATOM 1321 N N . SER A 1 177 ? 17.619 9.905 -2.920 1.00 97.25 177 SER A N 1
ATOM 1322 C CA . SER A 1 177 ? 19.071 9.824 -2.798 1.00 97.25 177 SER A CA 1
ATOM 1323 C C . SER A 1 177 ? 19.475 8.918 -1.626 1.00 97.25 177 SER A C 1
ATOM 1325 O O . SER A 1 177 ? 18.694 8.642 -0.713 1.00 97.25 177 SER A O 1
ATOM 1327 N N . ARG A 1 178 ? 20.735 8.463 -1.623 1.00 97.38 178 ARG A N 1
ATOM 1328 C CA . ARG A 1 178 ? 21.279 7.656 -0.514 1.00 97.38 178 ARG A CA 1
ATOM 1329 C C . ARG A 1 178 ? 21.248 8.408 0.822 1.00 97.38 178 ARG A C 1
ATOM 1331 O O . ARG A 1 178 ? 21.056 7.780 1.854 1.00 97.38 178 ARG A O 1
ATOM 1338 N N . GLU A 1 179 ? 21.432 9.727 0.796 1.00 97.88 179 GLU A N 1
ATOM 1339 C CA . GLU A 1 179 ? 21.349 10.582 1.986 1.00 97.88 179 GLU A CA 1
ATOM 1340 C C . GLU A 1 179 ? 19.914 10.625 2.526 1.00 97.88 179 GLU A C 1
ATOM 1342 O O . GLU A 1 179 ? 19.686 10.261 3.676 1.00 97.88 179 GLU A O 1
ATOM 1347 N N . GLU A 1 180 ? 18.932 10.927 1.669 1.00 97.88 180 GLU A N 1
ATOM 1348 C CA . GLU A 1 180 ? 17.513 10.962 2.055 1.00 97.88 180 GLU A CA 1
ATOM 1349 C C . GLU A 1 180 ? 17.008 9.608 2.574 1.00 97.88 180 GLU A C 1
ATOM 1351 O O . GLU A 1 180 ? 16.229 9.562 3.528 1.00 97.88 180 GLU A O 1
ATOM 1356 N N . LEU A 1 181 ? 17.442 8.496 1.966 1.00 98.38 181 LEU A N 1
ATOM 1357 C CA . LEU A 1 181 ? 17.128 7.154 2.460 1.00 98.38 181 LEU A CA 1
ATOM 1358 C C . LEU A 1 181 ? 17.744 6.917 3.847 1.00 98.38 181 LEU A C 1
ATOM 1360 O O . LEU A 1 181 ? 17.068 6.407 4.740 1.00 98.38 181 LEU A O 1
ATOM 1364 N N . GLY A 1 182 ? 19.004 7.311 4.046 1.00 98.44 182 GLY A N 1
ATOM 1365 C CA . GLY A 1 182 ? 19.697 7.183 5.327 1.00 98.44 182 GLY A CA 1
ATOM 1366 C C . GLY A 1 182 ? 18.980 7.942 6.441 1.00 98.44 182 GLY A C 1
ATOM 1367 O O . GLY A 1 182 ? 18.660 7.356 7.477 1.00 98.44 182 GLY A O 1
ATOM 1368 N N . ASP A 1 183 ? 18.648 9.208 6.197 1.00 98.25 183 ASP A N 1
ATOM 1369 C CA . ASP A 1 183 ? 17.914 10.055 7.141 1.00 98.25 183 ASP A CA 1
ATOM 1370 C C . ASP A 1 183 ? 16.537 9.474 7.477 1.00 98.25 183 ASP A C 1
ATOM 1372 O O . ASP A 1 183 ? 16.137 9.424 8.645 1.00 98.25 183 ASP A O 1
ATOM 1376 N N . ARG A 1 184 ? 15.823 8.969 6.464 1.00 97.69 184 ARG A N 1
ATOM 1377 C CA . ARG A 1 184 ? 14.512 8.333 6.632 1.00 97.69 184 ARG A CA 1
ATOM 1378 C C . ARG A 1 184 ? 14.589 7.089 7.512 1.00 97.69 184 ARG A C 1
ATOM 1380 O O . ARG A 1 184 ? 13.772 6.941 8.420 1.00 97.69 184 ARG A O 1
ATOM 1387 N N . LEU A 1 185 ? 15.555 6.203 7.270 1.00 98.25 185 LEU A N 1
ATOM 1388 C CA . LEU A 1 185 ? 15.724 4.976 8.053 1.00 98.25 185 LEU A CA 1
ATOM 1389 C C . LEU A 1 185 ? 16.185 5.271 9.488 1.00 98.25 185 LEU A C 1
ATOM 1391 O O . LEU A 1 185 ? 15.724 4.624 10.428 1.00 98.25 185 LEU A O 1
ATOM 1395 N N . GLN A 1 186 ? 17.036 6.282 9.688 1.00 98.12 186 GLN A N 1
ATOM 1396 C CA . GLN A 1 186 ? 17.414 6.740 11.029 1.00 98.12 186 GLN A CA 1
ATOM 1397 C C . GLN A 1 186 ? 16.216 7.314 11.793 1.00 98.12 186 GLN A C 1
ATOM 1399 O O . GLN A 1 186 ? 16.022 6.993 12.968 1.00 98.12 186 GLN A O 1
ATOM 1404 N N . LEU A 1 187 ? 15.395 8.137 11.131 1.00 97.75 187 LEU A N 1
ATOM 1405 C CA . LEU A 1 187 ? 14.151 8.661 11.692 1.00 97.75 187 LEU A CA 1
ATOM 1406 C C . LEU A 1 187 ? 13.190 7.525 12.058 1.00 97.75 187 LEU A C 1
ATOM 1408 O O . LEU A 1 187 ? 12.655 7.527 13.165 1.00 97.75 187 LEU A O 1
ATOM 1412 N N . LEU A 1 188 ? 13.025 6.538 11.172 1.00 97.12 188 LEU A N 1
ATOM 1413 C CA . LEU A 1 188 ? 12.202 5.358 11.423 1.00 97.12 188 LEU A CA 1
ATOM 1414 C C . LEU A 1 188 ? 12.667 4.592 12.667 1.00 97.12 188 LEU A C 1
ATOM 1416 O O . LEU A 1 188 ? 11.837 4.270 13.510 1.00 97.12 188 LEU A O 1
ATOM 1420 N N . LYS A 1 189 ? 13.974 4.323 12.811 1.00 96.69 189 LYS A N 1
ATOM 1421 C CA . LYS A 1 189 ? 14.512 3.636 13.999 1.00 96.69 189 LYS A CA 1
ATOM 1422 C C . LYS A 1 189 ? 14.305 4.451 15.273 1.00 96.69 189 LYS A C 1
ATOM 1424 O O . LYS A 1 189 ? 13.920 3.892 16.294 1.00 96.69 189 LYS A O 1
ATOM 1429 N N . ARG A 1 190 ? 14.568 5.761 15.223 1.00 96.56 190 ARG A N 1
ATOM 1430 C CA . ARG A 1 190 ? 14.464 6.649 16.391 1.00 96.56 190 ARG A CA 1
ATOM 1431 C C . ARG A 1 190 ? 13.025 6.800 16.878 1.00 96.56 190 ARG A C 1
ATOM 1433 O O . ARG A 1 190 ? 12.790 6.803 18.079 1.00 96.56 190 ARG A O 1
ATOM 1440 N N . GLU A 1 191 ? 12.083 6.938 15.952 1.00 95.69 191 GLU A N 1
ATOM 1441 C CA . GLU A 1 191 ? 10.672 7.218 16.241 1.00 95.69 191 GLU A CA 1
ATOM 1442 C C . GLU A 1 191 ? 9.782 5.974 16.089 1.00 95.69 191 GLU A C 1
ATOM 1444 O O . GLU A 1 191 ? 8.565 6.117 15.959 1.00 95.69 191 GLU A O 1
ATOM 1449 N N . TRP A 1 192 ? 10.367 4.769 16.087 1.00 94.81 192 TRP A N 1
ATOM 1450 C CA . TRP A 1 192 ? 9.703 3.502 15.750 1.00 94.81 192 TRP A CA 1
ATOM 1451 C C . TRP A 1 192 ? 8.348 3.335 16.441 1.00 94.81 192 TRP A C 1
ATOM 1453 O O . TRP A 1 192 ? 7.314 3.230 15.778 1.00 94.81 192 TRP A O 1
ATOM 1463 N N . ASP A 1 193 ? 8.345 3.417 17.773 1.00 91.88 193 ASP A N 1
ATOM 1464 C CA . ASP A 1 193 ? 7.136 3.251 18.578 1.00 91.88 193 ASP A CA 1
ATOM 1465 C C . ASP A 1 193 ? 6.087 4.318 18.255 1.00 91.88 193 ASP A C 1
ATOM 1467 O O . ASP A 1 193 ? 4.904 4.013 18.182 1.00 91.88 193 ASP A O 1
ATOM 1471 N N . SER A 1 194 ? 6.496 5.566 18.009 1.00 89.94 194 SER A N 1
ATOM 1472 C CA . SER A 1 194 ? 5.564 6.661 17.714 1.00 89.94 194 SER A CA 1
ATOM 1473 C C . SER A 1 194 ? 5.016 6.626 16.283 1.00 89.94 194 SER A C 1
ATOM 1475 O O . SER A 1 194 ? 3.925 7.139 16.016 1.00 89.94 194 SER A O 1
ATOM 1477 N N . ILE A 1 195 ? 5.773 6.059 15.342 1.00 88.88 195 ILE A N 1
ATOM 1478 C CA . ILE A 1 195 ? 5.328 5.852 13.961 1.00 88.88 195 ILE A CA 1
ATOM 1479 C C . ILE A 1 195 ? 4.326 4.697 13.909 1.00 88.88 195 ILE A C 1
ATOM 1481 O O . ILE A 1 195 ? 3.311 4.811 13.220 1.00 88.88 195 ILE A O 1
ATOM 1485 N N . LEU A 1 196 ? 4.580 3.618 14.656 1.00 86.75 196 LEU A N 1
ATOM 1486 C CA . LEU A 1 196 ? 3.762 2.407 14.620 1.00 86.75 196 LEU A CA 1
ATOM 1487 C C . LEU A 1 196 ? 2.652 2.349 15.674 1.00 86.75 196 LEU A C 1
ATOM 1489 O O . LEU A 1 196 ? 1.752 1.531 15.512 1.00 86.75 196 LEU A O 1
ATOM 1493 N N . SER A 1 197 ? 2.645 3.207 16.702 1.00 80.69 197 SER A N 1
ATOM 1494 C CA . SER A 1 197 ? 1.670 3.162 17.812 1.00 80.69 197 SER A CA 1
ATOM 1495 C C . SER A 1 197 ? 0.205 3.164 17.375 1.00 80.69 197 SER A C 1
ATOM 1497 O O . SER A 1 197 ? -0.656 2.624 18.071 1.00 80.69 197 SER A O 1
ATOM 1499 N N . ASP A 1 198 ? -0.082 3.758 16.221 1.00 71.56 198 ASP A N 1
ATOM 1500 C CA . ASP A 1 198 ? -1.446 3.988 15.751 1.00 71.56 198 ASP A CA 1
ATOM 1501 C C . ASP A 1 198 ? -1.860 2.991 14.664 1.00 71.56 198 ASP A C 1
ATOM 1503 O O . ASP A 1 198 ? -3.050 2.864 14.372 1.00 71.56 198 ASP A O 1
ATOM 1507 N N . ALA A 1 199 ? -0.908 2.238 14.099 1.00 72.75 199 ALA A N 1
ATOM 1508 C CA . ALA A 1 199 ? -1.213 1.192 13.128 1.00 72.75 199 ALA A CA 1
ATOM 1509 C C . ALA A 1 199 ? -2.141 0.115 13.738 1.00 72.75 199 ALA A C 1
ATOM 1511 O O . ALA A 1 199 ? -3.179 -0.150 13.138 1.00 72.75 199 ALA A O 1
ATOM 1512 N N . PRO A 1 200 ? -1.908 -0.415 14.959 1.00 65.25 200 PRO A N 1
ATOM 1513 C CA . PRO A 1 200 ? -2.834 -1.361 15.595 1.00 65.25 200 PRO A CA 1
ATOM 1514 C C . PRO A 1 200 ? -4.207 -0.781 15.957 1.00 65.25 200 PRO A C 1
ATOM 1516 O O . PRO A 1 200 ? -5.143 -1.539 16.190 1.00 65.25 200 PRO A O 1
ATOM 1519 N N . GLN A 1 201 ? -4.327 0.546 16.075 1.00 66.81 201 GLN A N 1
ATOM 1520 C CA . GLN A 1 201 ? -5.583 1.205 16.459 1.00 66.81 201 GLN A CA 1
ATOM 1521 C C . GLN A 1 201 ? -6.504 1.438 15.262 1.00 66.81 201 GLN A C 1
ATOM 1523 O O . GLN A 1 201 ? -7.713 1.571 15.433 1.00 66.81 201 GLN A O 1
ATOM 1528 N N . THR A 1 202 ? -5.924 1.509 14.066 1.00 71.25 202 THR A N 1
ATOM 1529 C CA . THR A 1 202 ? -6.631 1.866 12.835 1.00 71.25 202 THR A CA 1
ATOM 1530 C C . THR A 1 202 ? -6.771 0.675 11.899 1.00 71.25 202 THR A C 1
ATOM 1532 O O . THR A 1 202 ? -7.829 0.495 11.305 1.00 71.25 202 THR A O 1
ATOM 1535 N N . LEU A 1 203 ? -5.748 -0.177 11.796 1.00 85.94 203 LEU A N 1
ATOM 1536 C CA . LEU A 1 203 ? -5.753 -1.327 10.901 1.00 85.94 203 LEU A CA 1
ATOM 1537 C C . LEU A 1 203 ? -6.597 -2.474 11.458 1.00 85.94 203 LEU A C 1
ATOM 1539 O O . LEU A 1 203 ? -6.395 -2.941 12.580 1.00 85.94 203 LEU A O 1
ATOM 1543 N N . LEU A 1 204 ? -7.498 -2.984 10.623 1.00 87.06 204 LEU A N 1
ATOM 1544 C CA . LEU A 1 204 ? -8.153 -4.261 10.876 1.00 87.06 204 LEU A CA 1
ATOM 1545 C C . LEU A 1 204 ? -7.146 -5.404 10.675 1.00 87.06 204 LEU A C 1
ATOM 1547 O O . LEU A 1 204 ? -6.389 -5.376 9.700 1.00 87.06 204 LEU A O 1
ATOM 1551 N N . PRO A 1 205 ? -7.151 -6.438 11.538 1.00 91.69 205 PRO A N 1
ATOM 1552 C CA . PRO A 1 205 ? -6.387 -7.653 11.288 1.00 91.69 205 PRO A CA 1
ATOM 1553 C C . PRO A 1 205 ? -6.724 -8.240 9.914 1.00 91.69 205 PRO A C 1
ATOM 1555 O O . PRO A 1 205 ? -7.892 -8.295 9.523 1.00 91.69 205 PRO A O 1
ATOM 1558 N N . THR A 1 206 ? -5.723 -8.764 9.207 1.00 94.00 206 THR A N 1
ATOM 1559 C CA . THR A 1 206 ? -5.887 -9.296 7.839 1.00 94.00 206 THR A CA 1
ATOM 1560 C C . THR A 1 206 ? -6.980 -10.364 7.767 1.00 94.00 206 THR A C 1
ATOM 1562 O O . THR A 1 206 ? -7.769 -10.412 6.825 1.00 94.00 206 THR A O 1
ATOM 1565 N N . ARG A 1 207 ? -7.083 -11.203 8.806 1.00 94.00 207 ARG A N 1
ATOM 1566 C CA . ARG A 1 207 ? -8.136 -12.224 8.922 1.00 94.00 207 ARG A CA 1
ATOM 1567 C C . ARG A 1 207 ? -9.555 -11.637 8.954 1.00 94.00 207 ARG A C 1
ATOM 1569 O O . ARG A 1 207 ? -10.467 -12.261 8.420 1.00 94.00 207 ARG A O 1
ATOM 1576 N N . ASP A 1 208 ? -9.729 -10.465 9.559 1.00 94.44 208 ASP A N 1
ATOM 1577 C CA . ASP A 1 208 ? -11.031 -9.829 9.745 1.00 94.44 208 ASP A CA 1
ATOM 1578 C C . ASP A 1 208 ? -11.426 -9.119 8.437 1.00 94.44 208 ASP A C 1
ATOM 1580 O O . ASP A 1 208 ? -12.565 -9.245 7.999 1.00 94.44 208 ASP A O 1
ATOM 1584 N N . LEU A 1 209 ? -10.460 -8.514 7.725 1.00 95.44 209 LEU A N 1
ATOM 1585 C CA . LEU A 1 209 ? -10.651 -8.007 6.356 1.00 95.44 209 LEU A CA 1
ATOM 1586 C C . LEU A 1 209 ? -11.114 -9.107 5.390 1.00 95.44 209 LEU A C 1
ATOM 1588 O O . LEU A 1 209 ? -12.068 -8.914 4.637 1.00 95.44 209 LEU A O 1
ATOM 1592 N N . ILE A 1 210 ? -10.475 -10.282 5.431 1.00 96.81 210 ILE A N 1
ATOM 1593 C CA . ILE A 1 210 ? -10.885 -11.440 4.622 1.00 96.81 210 ILE A CA 1
ATOM 1594 C C . ILE A 1 210 ? -12.322 -11.856 4.964 1.00 96.81 210 ILE A C 1
ATOM 1596 O O . ILE A 1 210 ? -13.096 -12.174 4.061 1.00 96.81 210 ILE A O 1
ATOM 1600 N N . ALA A 1 211 ? -12.682 -11.873 6.250 1.00 96.94 211 ALA A N 1
ATOM 1601 C CA . ALA A 1 211 ? -14.022 -12.245 6.689 1.00 96.94 211 ALA A CA 1
ATOM 1602 C C . ALA A 1 211 ? -15.089 -11.253 6.195 1.00 96.94 211 ALA A C 1
ATOM 1604 O O . ALA A 1 211 ? -16.113 -11.693 5.674 1.00 96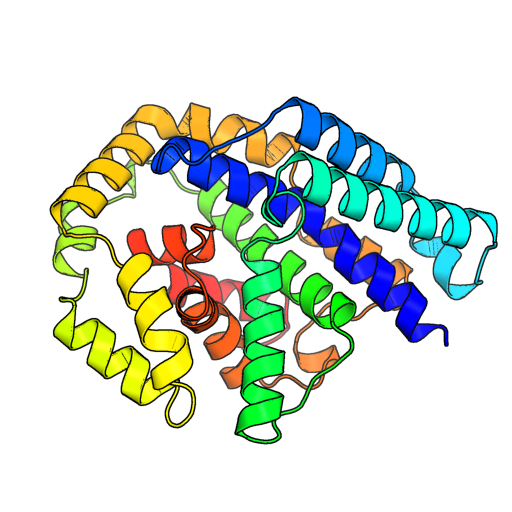.94 211 ALA A O 1
ATOM 1605 N N . GLU A 1 212 ? -14.837 -9.945 6.295 1.00 97.06 212 GLU A N 1
ATOM 1606 C CA . GLU A 1 212 ? -15.739 -8.895 5.800 1.00 97.06 212 GLU A CA 1
ATOM 1607 C C . GLU A 1 212 ? -15.920 -8.975 4.276 1.00 97.06 212 GLU A C 1
ATOM 1609 O O . GLU A 1 212 ? -17.049 -8.990 3.786 1.00 97.06 212 GLU A O 1
ATOM 1614 N N . LEU A 1 213 ? -14.831 -9.112 3.509 1.00 97.56 213 LEU A N 1
ATOM 1615 C CA . LEU A 1 213 ? -14.914 -9.230 2.048 1.00 97.56 213 LEU A CA 1
ATOM 1616 C C . LEU A 1 213 ? -15.708 -10.473 1.627 1.00 97.56 213 LEU A C 1
ATOM 1618 O O . LEU A 1 213 ? -16.613 -10.371 0.798 1.00 97.56 213 LEU A O 1
ATOM 1622 N N . LYS A 1 214 ? -15.446 -11.625 2.259 1.00 97.75 214 LYS A N 1
ATOM 1623 C CA . LYS A 1 214 ? -16.192 -12.865 2.000 1.00 97.75 214 LYS A CA 1
ATOM 1624 C C . LYS A 1 214 ? -17.662 -12.764 2.392 1.00 97.75 214 LYS A C 1
ATOM 1626 O O . LYS A 1 214 ? -18.504 -13.288 1.674 1.00 97.75 214 LYS A O 1
ATOM 1631 N N . ALA A 1 215 ? -17.988 -12.089 3.495 1.00 97.75 215 ALA A N 1
ATOM 1632 C CA . ALA A 1 215 ? -19.374 -11.895 3.923 1.00 97.75 215 ALA A CA 1
ATOM 1633 C C . ALA A 1 215 ? -20.204 -11.084 2.911 1.00 97.75 215 ALA A C 1
ATOM 1635 O O . ALA A 1 215 ? -21.427 -11.200 2.895 1.00 97.75 215 ALA A O 1
ATOM 1636 N N . ALA A 1 216 ? -19.546 -10.289 2.065 1.00 97.56 216 ALA A N 1
ATOM 1637 C CA . ALA A 1 216 ? -20.162 -9.505 1.003 1.00 97.56 216 ALA A CA 1
ATOM 1638 C C . ALA A 1 216 ? -19.970 -10.094 -0.403 1.00 97.56 216 ALA A C 1
ATOM 1640 O O . ALA A 1 216 ? -20.111 -9.348 -1.376 1.00 97.56 216 ALA A O 1
ATOM 1641 N N . ASP A 1 217 ? -19.595 -11.374 -0.517 1.00 96.94 217 ASP A N 1
ATOM 1642 C CA . ASP A 1 217 ? -19.254 -12.043 -1.783 1.00 96.94 217 ASP A CA 1
ATOM 1643 C C . ASP A 1 217 ? -18.264 -11.231 -2.653 1.00 96.94 217 ASP A C 1
ATOM 1645 O O . ASP A 1 217 ? -18.313 -11.250 -3.889 1.00 96.94 217 ASP A O 1
ATOM 1649 N N . CYS A 1 218 ? -17.370 -10.473 -2.010 1.00 97.12 218 CYS A N 1
ATOM 1650 C CA . CYS A 1 218 ? -16.295 -9.740 -2.664 1.00 97.12 218 CYS A CA 1
ATOM 1651 C C . CYS A 1 218 ? -15.049 -10.634 -2.743 1.00 97.12 218 CYS A C 1
ATOM 1653 O O . CYS A 1 218 ? -14.724 -11.298 -1.752 1.00 97.12 218 CYS A O 1
ATOM 1655 N N . PRO A 1 219 ? -14.316 -10.637 -3.874 1.00 96.88 219 PRO A N 1
ATOM 1656 C CA . PRO A 1 219 ? -13.057 -11.359 -3.971 1.00 96.88 219 PRO A CA 1
ATOM 1657 C C . PRO A 1 219 ? -12.083 -10.990 -2.850 1.00 96.88 219 PRO A C 1
ATOM 1659 O O . PRO A 1 219 ? -11.936 -9.821 -2.486 1.00 96.88 219 PRO A O 1
ATOM 1662 N N . SER A 1 220 ? -11.414 -12.007 -2.320 1.00 96.38 220 SER A N 1
ATOM 1663 C CA . SER A 1 220 ? -10.489 -11.924 -1.185 1.00 96.38 220 SER A CA 1
ATOM 1664 C C . SER A 1 220 ? -9.100 -12.490 -1.502 1.00 96.38 220 SER A C 1
ATOM 1666 O O . SER A 1 220 ? -8.225 -12.529 -0.641 1.00 96.38 220 SER A O 1
ATOM 1668 N N . SER A 1 221 ? -8.863 -12.928 -2.740 1.00 96.88 221 SER A N 1
ATOM 1669 C CA . SER A 1 221 ? -7.563 -13.433 -3.174 1.00 96.88 221 SER A CA 1
ATOM 1670 C C . SER A 1 221 ? -7.274 -13.123 -4.647 1.00 96.88 221 SER A C 1
ATOM 1672 O O . SER A 1 221 ? -8.192 -12.923 -5.436 1.00 96.88 221 SER A O 1
ATOM 1674 N N . PHE A 1 222 ? -5.992 -13.073 -5.033 1.00 97.44 222 PHE A N 1
ATOM 1675 C CA . PHE A 1 222 ? -5.597 -12.847 -6.430 1.00 97.44 222 PHE A CA 1
ATOM 1676 C C . PHE A 1 222 ? -6.169 -13.894 -7.408 1.00 97.44 222 PHE A C 1
ATOM 1678 O O . PHE A 1 222 ? -6.652 -13.488 -8.467 1.00 97.44 222 PHE A O 1
ATOM 1685 N N . PRO A 1 223 ? -6.212 -15.204 -7.080 1.00 96.00 223 PRO A N 1
ATOM 1686 C CA . PRO A 1 223 ? -6.837 -16.187 -7.963 1.00 96.00 223 PRO A CA 1
ATOM 1687 C C . PRO A 1 223 ? -8.340 -15.957 -8.185 1.00 96.00 223 PRO A C 1
ATOM 1689 O O . PRO A 1 223 ? -8.837 -16.260 -9.262 1.00 96.00 223 PRO A O 1
ATOM 1692 N N . GLU A 1 224 ? -9.065 -15.390 -7.211 1.00 96.19 224 GLU A N 1
ATOM 1693 C CA . GLU A 1 224 ? -10.498 -15.065 -7.350 1.00 96.19 224 GLU A CA 1
ATOM 1694 C C . GLU A 1 224 ? -10.774 -13.910 -8.331 1.00 96.19 224 GLU A C 1
ATOM 1696 O O . GLU A 1 224 ? -11.919 -13.729 -8.740 1.00 96.19 224 GLU A O 1
ATOM 1701 N N . ILE A 1 225 ? -9.741 -13.148 -8.713 1.00 96.19 225 ILE A N 1
ATOM 1702 C CA . ILE A 1 225 ? -9.795 -12.075 -9.722 1.00 96.19 225 ILE A CA 1
ATOM 1703 C C . ILE A 1 225 ? -8.950 -12.407 -10.967 1.00 96.19 225 ILE A C 1
ATOM 1705 O O . ILE A 1 225 ? -8.479 -11.505 -11.662 1.00 96.19 225 ILE A O 1
ATOM 1709 N N . ASP A 1 226 ? -8.719 -13.699 -11.227 1.00 96.06 226 ASP A N 1
ATOM 1710 C CA . ASP A 1 226 ? -7.969 -14.220 -12.380 1.00 96.06 226 ASP A CA 1
ATOM 1711 C C . ASP A 1 226 ? -6.519 -13.693 -12.491 1.00 96.06 226 ASP A C 1
ATOM 1713 O O . ASP A 1 226 ? -5.954 -13.548 -13.581 1.00 96.06 226 ASP A O 1
ATOM 1717 N N . VAL A 1 227 ? -5.873 -13.408 -11.355 1.00 96.31 227 VAL A N 1
ATOM 1718 C CA . VAL A 1 227 ? -4.467 -12.979 -11.298 1.00 96.31 227 VAL A CA 1
ATOM 1719 C C . VAL A 1 227 ? -3.574 -14.155 -10.892 1.00 96.31 227 VAL A C 1
ATOM 1721 O O . VAL A 1 227 ? -3.723 -14.722 -9.809 1.00 96.31 227 VAL A O 1
ATOM 1724 N N . THR A 1 228 ? -2.614 -14.510 -11.756 1.00 94.69 228 THR A N 1
ATOM 1725 C CA . THR A 1 228 ? -1.656 -15.602 -11.498 1.00 94.69 228 THR A CA 1
ATOM 1726 C C . THR A 1 228 ? -0.665 -15.247 -10.381 1.00 94.69 228 THR A C 1
ATOM 1728 O O . THR A 1 228 ? -0.417 -14.060 -10.146 1.00 94.69 228 THR A O 1
ATOM 1731 N N . PRO A 1 229 ? -0.031 -16.245 -9.737 1.00 93.75 229 PRO A N 1
ATOM 1732 C CA . PRO A 1 229 ? 1.057 -16.048 -8.778 1.00 93.75 229 PRO A CA 1
ATOM 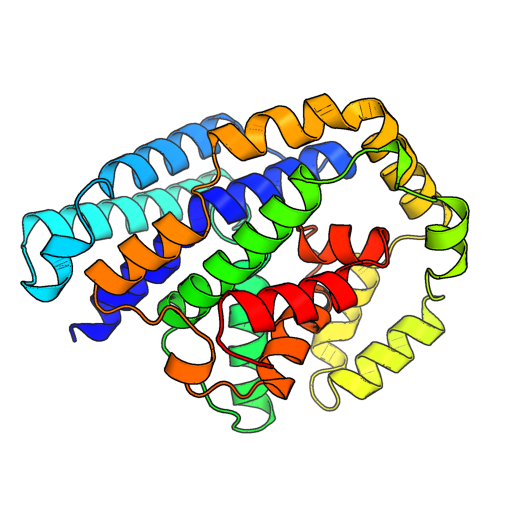1733 C C . PRO A 1 229 ? 2.122 -15.026 -9.178 1.00 93.75 229 PRO A C 1
ATOM 1735 O O . PRO A 1 229 ? 2.420 -14.083 -8.445 1.00 93.75 229 PRO A O 1
ATOM 1738 N N . GLU A 1 230 ? 2.675 -15.183 -10.376 1.00 94.75 230 GLU A N 1
ATOM 1739 C CA . GLU A 1 230 ? 3.769 -14.362 -10.882 1.00 94.75 230 GLU A CA 1
ATOM 1740 C C . GLU A 1 230 ? 3.296 -12.926 -11.084 1.00 94.75 230 GLU A C 1
ATOM 1742 O O . GLU A 1 230 ? 4.011 -11.966 -10.789 1.00 94.75 230 GLU A O 1
ATOM 1747 N N . ARG A 1 231 ? 2.061 -12.760 -11.564 1.00 95.69 231 ARG A N 1
ATOM 1748 C CA . ARG A 1 231 ? 1.463 -11.447 -11.766 1.00 95.69 231 ARG A CA 1
ATOM 1749 C C . ARG A 1 231 ? 1.096 -10.774 -10.450 1.00 95.69 231 ARG A C 1
ATOM 1751 O O . ARG A 1 231 ? 1.350 -9.581 -10.330 1.00 95.69 231 ARG A O 1
ATOM 1758 N N . ALA A 1 232 ? 0.581 -11.511 -9.471 1.00 97.31 232 ALA A N 1
ATOM 1759 C CA . ALA A 1 232 ? 0.343 -11.003 -8.124 1.00 97.31 232 ALA A CA 1
ATOM 1760 C C . ALA A 1 232 ? 1.648 -10.472 -7.518 1.00 97.31 232 ALA A C 1
ATOM 1762 O O . ALA A 1 232 ? 1.713 -9.323 -7.085 1.00 97.31 232 ALA A O 1
ATOM 1763 N N . ARG A 1 233 ? 2.729 -11.258 -7.603 1.00 97.69 233 ARG A N 1
ATOM 1764 C CA . ARG A 1 233 ? 4.062 -10.856 -7.139 1.00 97.69 233 ARG A CA 1
ATOM 1765 C C . ARG A 1 233 ? 4.554 -9.580 -7.823 1.00 97.69 233 ARG A C 1
ATOM 1767 O O . ARG A 1 233 ? 5.001 -8.654 -7.146 1.00 97.69 233 ARG A O 1
ATOM 1774 N N . ARG A 1 234 ? 4.432 -9.491 -9.155 1.00 97.50 234 ARG A N 1
ATOM 1775 C CA . ARG A 1 234 ? 4.754 -8.261 -9.903 1.00 97.50 234 ARG A CA 1
ATOM 1776 C C . ARG A 1 234 ? 3.888 -7.083 -9.454 1.00 97.50 234 ARG A C 1
ATOM 1778 O O . ARG A 1 234 ? 4.427 -6.003 -9.241 1.00 97.50 234 ARG A O 1
ATOM 1785 N N . ALA A 1 235 ? 2.587 -7.285 -9.257 1.00 98.06 235 ALA A N 1
ATOM 1786 C CA . ALA A 1 235 ? 1.668 -6.227 -8.851 1.00 98.06 235 ALA A CA 1
ATOM 1787 C C . ALA A 1 235 ? 2.026 -5.628 -7.491 1.00 98.06 235 ALA A C 1
ATOM 1789 O O . ALA A 1 235 ? 2.005 -4.410 -7.340 1.00 98.06 235 ALA A O 1
ATOM 1790 N N . VAL A 1 236 ? 2.436 -6.445 -6.523 1.00 98.38 236 VAL A N 1
ATOM 1791 C CA . VAL A 1 236 ? 2.872 -5.946 -5.212 1.00 98.38 236 VAL A CA 1
ATOM 1792 C C . VAL A 1 236 ? 4.206 -5.203 -5.311 1.00 98.38 236 VAL A C 1
ATOM 1794 O O . VAL A 1 236 ? 4.327 -4.084 -4.819 1.00 98.38 236 VAL A O 1
ATOM 1797 N N . ILE A 1 237 ? 5.204 -5.781 -5.984 1.00 98.12 237 ILE A N 1
ATOM 1798 C CA . ILE A 1 237 ? 6.565 -5.224 -5.990 1.00 98.12 237 ILE A CA 1
ATOM 1799 C C . ILE A 1 237 ? 6.668 -3.984 -6.887 1.00 98.12 237 ILE A C 1
ATOM 1801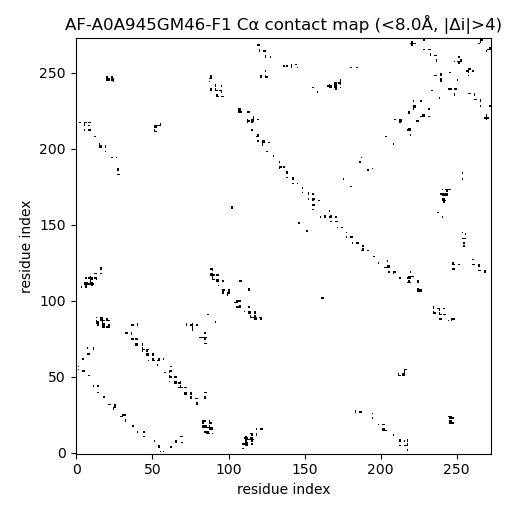 O O . ILE A 1 237 ? 7.353 -3.024 -6.526 1.00 98.12 237 ILE A O 1
ATOM 1805 N N . TYR A 1 238 ? 6.030 -4.004 -8.061 1.00 98.12 238 TYR A N 1
ATOM 1806 C CA . TYR A 1 238 ? 6.231 -2.997 -9.110 1.00 98.12 238 TYR A CA 1
ATOM 1807 C C . TYR A 1 238 ? 5.257 -1.829 -8.999 1.00 98.12 238 TYR A C 1
ATOM 1809 O O . TYR A 1 238 ? 5.568 -0.739 -9.469 1.00 98.12 238 TYR A O 1
ATOM 1817 N N . SER A 1 239 ? 4.101 -2.005 -8.356 1.00 98.06 239 SER A N 1
ATOM 1818 C CA . SER A 1 239 ? 3.097 -0.939 -8.245 1.00 98.06 239 SER A CA 1
ATOM 1819 C C . SER A 1 239 ? 3.611 0.333 -7.569 1.00 98.06 239 SER A C 1
ATOM 1821 O O . SER A 1 239 ? 3.126 1.416 -7.881 1.00 98.06 239 SER A O 1
ATOM 1823 N N . ARG A 1 240 ? 4.637 0.248 -6.715 1.00 96.56 240 ARG A N 1
ATOM 1824 C CA . ARG A 1 240 ? 5.288 1.427 -6.119 1.00 96.56 240 ARG A CA 1
ATOM 1825 C C . ARG A 1 240 ? 5.873 2.399 -7.154 1.00 96.56 240 ARG A C 1
ATOM 1827 O O . ARG A 1 240 ? 5.967 3.587 -6.893 1.00 96.56 240 ARG A O 1
ATOM 1834 N N . ASP A 1 241 ? 6.238 1.912 -8.340 1.00 97.44 241 ASP A N 1
ATOM 1835 C CA . ASP A 1 241 ? 6.862 2.736 -9.381 1.00 97.44 241 ASP A CA 1
ATOM 1836 C C . ASP A 1 241 ? 5.870 3.608 -10.154 1.00 97.44 241 ASP A C 1
ATOM 1838 O O . ASP A 1 241 ? 6.269 4.606 -10.750 1.00 97.44 241 ASP A O 1
ATOM 1842 N N . ILE A 1 242 ? 4.580 3.259 -10.158 1.00 97.12 242 ILE A N 1
ATOM 1843 C CA . ILE A 1 242 ? 3.597 3.894 -11.050 1.00 97.12 242 ILE A CA 1
ATOM 1844 C C . ILE A 1 242 ? 3.139 5.270 -10.552 1.00 97.12 242 ILE A C 1
ATOM 1846 O O . ILE A 1 242 ? 2.499 6.011 -11.296 1.00 97.12 242 ILE A O 1
ATOM 1850 N N . ARG A 1 243 ? 3.428 5.610 -9.290 1.00 95.00 243 ARG A N 1
ATOM 1851 C CA . ARG A 1 243 ? 3.065 6.889 -8.676 1.00 95.00 243 ARG A CA 1
ATOM 1852 C C . ARG A 1 243 ? 3.984 7.198 -7.498 1.00 95.00 243 ARG A C 1
ATOM 1854 O O . ARG A 1 243 ? 4.126 6.369 -6.608 1.00 95.00 243 ARG A O 1
ATOM 1861 N N . ALA A 1 244 ? 4.491 8.428 -7.429 1.00 92.81 244 ALA A N 1
ATOM 1862 C CA . ALA A 1 244 ? 5.263 8.927 -6.291 1.00 92.81 244 ALA A CA 1
ATOM 1863 C C . ALA A 1 244 ? 4.367 9.156 -5.059 1.00 92.81 244 ALA A C 1
ATOM 1865 O O . ALA A 1 244 ? 3.954 10.270 -4.734 1.00 92.81 244 ALA A O 1
ATOM 1866 N N . ARG A 1 245 ? 3.990 8.066 -4.393 1.00 94.44 245 ARG A N 1
ATOM 1867 C CA . ARG A 1 245 ? 3.189 8.070 -3.170 1.00 94.44 245 ARG A CA 1
ATOM 1868 C C . ARG A 1 245 ? 3.792 7.080 -2.203 1.00 94.44 245 ARG A C 1
ATOM 1870 O O . ARG A 1 245 ? 3.621 5.884 -2.385 1.00 94.44 245 ARG A O 1
ATOM 1877 N N . TYR A 1 246 ? 4.449 7.588 -1.171 1.00 97.50 246 TYR A N 1
ATOM 1878 C CA . TYR A 1 246 ? 5.085 6.733 -0.183 1.00 97.50 246 TYR A CA 1
ATOM 1879 C C . TYR A 1 246 ? 4.047 5.944 0.625 1.00 97.50 246 TYR A C 1
ATOM 1881 O O . TYR A 1 246 ? 3.076 6.511 1.122 1.00 97.50 246 TYR A O 1
ATOM 1889 N N . THR A 1 247 ? 4.259 4.635 0.720 1.00 97.62 247 THR A N 1
ATOM 1890 C CA . THR A 1 247 ? 3.353 3.641 1.321 1.00 97.62 247 THR A CA 1
ATOM 1891 C C . THR A 1 247 ? 4.179 2.535 1.978 1.00 97.62 247 THR A C 1
ATOM 1893 O O . THR A 1 247 ? 5.407 2.516 1.862 1.00 97.62 247 THR A O 1
ATOM 1896 N N . ILE A 1 248 ? 3.526 1.549 2.587 1.00 97.62 248 ILE A N 1
ATOM 1897 C CA . ILE A 1 248 ? 4.158 0.330 3.095 1.00 97.62 248 ILE A CA 1
ATOM 1898 C C . ILE A 1 248 ? 4.960 -0.427 2.025 1.00 97.62 248 ILE A C 1
ATOM 1900 O O . ILE A 1 248 ? 5.972 -1.046 2.343 1.00 97.62 248 ILE A O 1
ATOM 1904 N N . LEU A 1 249 ? 4.574 -0.323 0.745 1.00 98.56 249 LEU A N 1
ATOM 1905 C CA . LEU A 1 249 ? 5.325 -0.909 -0.373 1.00 98.56 249 LEU A CA 1
ATOM 1906 C C . LEU A 1 249 ? 6.691 -0.236 -0.552 1.00 98.56 249 LEU A C 1
ATOM 1908 O O . LEU A 1 249 ? 7.682 -0.897 -0.857 1.00 98.56 249 LEU A O 1
ATOM 1912 N N . HIS A 1 250 ? 6.744 1.081 -0.351 1.00 98.25 250 HIS A N 1
ATOM 1913 C CA . HIS A 1 250 ? 7.983 1.850 -0.422 1.00 98.25 250 HIS A CA 1
ATOM 1914 C C . HIS A 1 250 ? 8.852 1.571 0.796 1.00 98.25 250 HIS A C 1
ATOM 1916 O O . HIS A 1 250 ? 10.027 1.271 0.639 1.00 98.25 250 HIS A O 1
ATOM 1922 N N . LEU A 1 251 ? 8.260 1.568 1.992 1.00 97.88 251 LEU A N 1
ATOM 1923 C CA . LEU A 1 251 ? 8.998 1.250 3.208 1.00 97.88 251 LEU A CA 1
ATOM 1924 C C . LEU A 1 251 ? 9.579 -0.170 3.178 1.00 97.88 251 LEU A C 1
ATOM 1926 O O . LEU A 1 251 ? 10.739 -0.362 3.522 1.00 97.88 251 LEU A O 1
ATOM 1930 N N . GLY A 1 252 ? 8.811 -1.165 2.729 1.00 97.94 252 GLY A N 1
ATOM 1931 C CA . GLY A 1 252 ? 9.331 -2.521 2.556 1.00 97.94 252 GLY A CA 1
ATOM 1932 C C . GLY A 1 252 ? 10.520 -2.566 1.591 1.00 97.94 252 GLY A C 1
ATOM 1933 O O . GLY A 1 252 ? 11.457 -3.330 1.813 1.00 97.94 252 GLY A O 1
ATOM 1934 N N . ALA A 1 253 ? 10.507 -1.741 0.537 1.00 97.56 253 ALA A N 1
ATOM 1935 C CA . ALA A 1 253 ? 11.612 -1.649 -0.413 1.00 97.56 253 ALA A CA 1
ATOM 1936 C C . ALA A 1 253 ? 12.835 -0.939 0.186 1.00 97.56 253 ALA A C 1
ATOM 1938 O O . ALA A 1 253 ? 13.948 -1.425 0.012 1.00 97.56 253 ALA A O 1
ATOM 1939 N N . ASP A 1 254 ? 12.626 0.151 0.926 1.00 97.56 254 ASP A N 1
ATOM 1940 C CA . ASP A 1 254 ? 13.673 0.888 1.645 1.00 97.56 254 ASP A CA 1
ATOM 1941 C C . ASP A 1 254 ? 14.387 0.004 2.682 1.00 97.56 254 ASP A C 1
ATOM 1943 O O . ASP A 1 254 ? 15.581 0.164 2.916 1.00 97.56 254 ASP A O 1
ATOM 1947 N N . LEU A 1 255 ? 13.662 -0.949 3.278 1.00 97.69 255 LEU A N 1
ATOM 1948 C CA . LEU A 1 255 ? 14.198 -1.946 4.209 1.00 97.69 255 LEU A CA 1
ATOM 1949 C C . LEU A 1 255 ? 14.850 -3.155 3.515 1.00 97.69 255 LEU A C 1
ATOM 1951 O O . LEU A 1 255 ? 15.410 -4.010 4.195 1.00 97.69 255 LEU A O 1
ATOM 1955 N N . GLY A 1 256 ? 14.740 -3.279 2.187 1.00 96.75 256 GLY A N 1
ATOM 1956 C CA . GLY A 1 256 ? 15.197 -4.460 1.445 1.00 96.75 256 GLY A CA 1
ATOM 1957 C C . GLY A 1 256 ? 14.397 -5.739 1.737 1.00 96.75 256 GLY A C 1
ATOM 1958 O O . GLY A 1 256 ? 14.897 -6.839 1.512 1.00 96.75 256 GLY A O 1
ATOM 1959 N N . LEU A 1 257 ? 13.170 -5.610 2.255 1.00 97.69 257 LEU A N 1
ATOM 1960 C CA . LEU A 1 257 ? 12.334 -6.728 2.712 1.00 97.69 257 LEU A CA 1
ATOM 1961 C C . LEU A 1 257 ? 11.077 -6.950 1.862 1.00 97.69 257 LEU A C 1
ATOM 1963 O O . LEU A 1 257 ? 10.387 -7.949 2.063 1.00 97.69 257 LEU A O 1
ATOM 1967 N N . LEU A 1 258 ? 10.755 -6.054 0.920 1.00 97.81 258 LEU A N 1
ATOM 1968 C CA . LEU A 1 258 ? 9.488 -6.117 0.184 1.00 97.81 258 LEU A CA 1
ATOM 1969 C C . LEU A 1 258 ? 9.313 -7.432 -0.572 1.00 97.81 258 LEU A C 1
ATOM 1971 O O . LEU A 1 258 ? 8.233 -8.012 -0.532 1.00 97.81 258 LEU A O 1
ATOM 1975 N N . GLU A 1 259 ? 10.345 -7.895 -1.271 1.00 97.56 259 GLU A N 1
ATOM 1976 C CA . GLU A 1 259 ? 10.319 -9.133 -2.045 1.00 97.56 259 GLU A CA 1
ATOM 1977 C C . GLU A 1 259 ? 10.033 -10.333 -1.133 1.00 97.56 259 GLU A C 1
ATOM 1979 O O . GLU A 1 259 ? 9.104 -11.093 -1.402 1.00 97.56 259 GLU A O 1
ATOM 1984 N N . GLN A 1 260 ? 10.764 -10.445 -0.017 1.00 97.44 260 GLN A N 1
ATOM 1985 C CA . GLN A 1 260 ? 10.557 -11.501 0.975 1.00 97.44 260 GLN A CA 1
ATOM 1986 C C . GLN A 1 260 ? 9.139 -11.442 1.553 1.00 97.44 260 GLN A C 1
ATOM 1988 O O . GLN A 1 260 ? 8.436 -12.451 1.577 1.00 97.44 260 GLN A O 1
ATOM 1993 N N . TRP A 1 261 ? 8.690 -10.269 2.006 1.00 97.88 261 TRP A N 1
ATOM 1994 C CA . TRP A 1 261 ? 7.348 -10.127 2.564 1.00 97.88 261 TRP A CA 1
ATOM 1995 C C . TRP A 1 261 ? 6.268 -10.437 1.542 1.00 97.88 261 TRP A C 1
ATOM 1997 O O . TRP A 1 261 ? 5.286 -11.081 1.891 1.00 97.88 261 TRP A O 1
ATOM 2007 N N . THR A 1 262 ? 6.449 -10.022 0.289 1.00 97.94 262 THR A N 1
ATOM 2008 C CA . THR A 1 262 ? 5.513 -10.333 -0.795 1.00 97.94 262 THR A CA 1
ATOM 2009 C C . THR A 1 262 ? 5.346 -11.841 -0.922 1.00 97.94 262 THR A C 1
ATOM 2011 O O . THR A 1 262 ? 4.220 -12.327 -0.868 1.00 97.94 262 THR A O 1
ATOM 2014 N N . ASP A 1 263 ? 6.449 -12.583 -1.016 1.00 96.75 263 ASP A N 1
ATOM 2015 C CA . ASP A 1 263 ? 6.417 -14.037 -1.186 1.00 96.75 263 ASP A CA 1
ATOM 2016 C C . ASP A 1 263 ? 5.717 -14.725 -0.003 1.00 96.75 263 ASP A C 1
ATOM 2018 O O . ASP A 1 263 ? 4.830 -15.563 -0.183 1.00 96.75 263 ASP A O 1
ATOM 2022 N N . GLU A 1 264 ? 6.021 -14.303 1.224 1.00 95.56 264 GLU A N 1
ATOM 2023 C CA . GLU A 1 264 ? 5.398 -14.878 2.412 1.00 95.56 264 GLU A CA 1
ATOM 2024 C C . GLU A 1 264 ? 3.910 -14.490 2.575 1.00 95.56 264 GLU A C 1
ATOM 2026 O O . GLU A 1 264 ? 3.126 -15.266 3.129 1.00 95.56 264 GLU A O 1
ATOM 2031 N N . VAL A 1 265 ? 3.499 -13.295 2.135 1.00 95.00 265 VAL A N 1
ATOM 2032 C CA . VAL A 1 265 ? 2.094 -12.840 2.163 1.00 95.00 265 VAL A CA 1
ATOM 2033 C C . VAL A 1 265 ? 1.260 -13.566 1.109 1.00 95.00 265 VAL A C 1
ATOM 2035 O O . VAL A 1 265 ? 0.159 -14.029 1.421 1.00 95.00 265 VAL A O 1
ATOM 2038 N N . LEU A 1 266 ? 1.789 -13.722 -0.108 1.00 94.81 266 LEU A N 1
ATOM 2039 C CA . LEU A 1 266 ? 1.139 -14.476 -1.182 1.00 94.81 266 LEU A CA 1
ATOM 2040 C C . LEU A 1 266 ? 0.916 -15.943 -0.782 1.00 94.81 266 LEU A C 1
ATOM 2042 O O . LEU A 1 266 ? -0.204 -16.446 -0.926 1.00 94.81 266 LEU A O 1
ATOM 2046 N N . ALA A 1 267 ? 1.919 -16.575 -0.167 1.00 93.31 267 ALA A N 1
ATOM 2047 C CA . ALA A 1 267 ? 1.8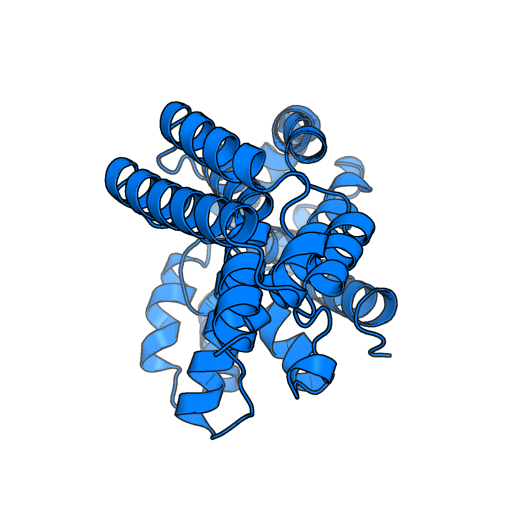09 -17.935 0.362 1.00 93.31 267 ALA A CA 1
ATOM 2048 C C . ALA A 1 267 ? 0.752 -18.064 1.458 1.00 93.31 267 ALA A C 1
ATOM 2050 O O . ALA A 1 267 ? -0.045 -19.003 1.452 1.00 93.31 267 ALA A O 1
ATOM 2051 N N . LYS A 1 268 ? 0.715 -17.113 2.394 1.00 91.62 268 LYS A N 1
ATOM 2052 C CA . LYS A 1 268 ? -0.159 -17.202 3.566 1.00 91.62 268 LYS A CA 1
ATOM 2053 C C . LYS A 1 268 ? -1.626 -16.894 3.263 1.00 91.62 268 LYS A C 1
ATOM 2055 O O . LYS A 1 268 ? -2.498 -17.578 3.792 1.00 91.62 268 LYS A O 1
ATOM 2060 N N . TYR A 1 269 ? -1.904 -15.849 2.485 1.00 88.00 269 TYR A N 1
ATOM 2061 C CA . TYR A 1 269 ? -3.258 -15.285 2.383 1.00 88.00 269 TYR A CA 1
ATOM 2062 C C . TYR A 1 269 ? -3.890 -15.405 1.000 1.00 88.00 269 TYR A C 1
ATOM 2064 O O . TYR A 1 269 ? -5.108 -15.294 0.881 1.00 88.00 269 TYR A O 1
ATOM 2072 N N . HIS A 1 270 ? -3.096 -15.677 -0.033 1.00 80.75 270 HIS A N 1
ATOM 2073 C CA . HIS A 1 270 ? -3.609 -15.814 -1.393 1.00 80.75 270 HIS A CA 1
ATOM 2074 C C . HIS A 1 270 ? -3.546 -17.258 -1.915 1.00 80.75 270 HIS A C 1
ATOM 2076 O O . HIS A 1 270 ? -3.958 -17.496 -3.046 1.00 80.75 270 HIS A O 1
ATOM 2082 N N . ASN A 1 271 ? -3.108 -18.219 -1.084 1.00 73.50 271 ASN A N 1
ATOM 2083 C CA . ASN A 1 271 ? -2.878 -19.626 -1.448 1.00 73.50 271 ASN A CA 1
ATOM 2084 C C . ASN A 1 271 ? -1.955 -19.775 -2.669 1.00 73.50 271 ASN A C 1
ATOM 2086 O O . ASN A 1 271 ? -2.159 -20.643 -3.516 1.00 73.50 271 ASN A O 1
ATOM 2090 N N . ILE A 1 272 ? -0.964 -18.890 -2.770 1.00 63.97 272 ILE A N 1
ATOM 2091 C CA . ILE A 1 272 ? -0.002 -18.837 -3.865 1.00 63.97 272 ILE A CA 1
ATOM 2092 C C . ILE A 1 272 ? 1.357 -19.288 -3.319 1.00 63.97 272 ILE A C 1
ATOM 2094 O O . ILE A 1 272 ? 2.002 -18.523 -2.608 1.00 63.97 272 ILE A O 1
ATOM 2098 N N . GLY A 1 273 ? 1.787 -20.512 -3.631 1.00 48.09 273 GLY A N 1
ATOM 2099 C CA . GLY A 1 273 ? 3.061 -21.081 -3.177 1.00 48.09 273 GLY A CA 1
ATOM 2100 C C . GLY A 1 273 ? 3.598 -22.157 -4.104 1.00 48.09 273 GLY A C 1
ATOM 2101 O O . GLY A 1 273 ? 2.803 -22.674 -4.922 1.00 48.09 273 GLY A O 1
#

Mean predicted aligned error: 3.2 Å

Solvent-accessible surface area (backbone atoms only — not comparable to full-atom values): 14198 Å² total; per-residue (Å²): 113,69,70,60,56,23,17,54,50,20,40,59,67,25,31,44,51,6,38,48,15,44,49,50,30,26,76,63,69,66,46,95,78,59,68,74,44,48,56,44,42,51,55,26,53,60,50,47,69,84,22,36,69,36,42,76,77,60,35,66,67,33,52,48,33,51,51,52,25,54,50,36,46,54,51,32,24,63,76,65,75,39,56,41,67,63,43,27,49,18,43,30,25,29,49,36,40,53,52,43,21,74,76,69,68,44,64,70,63,58,64,18,30,39,16,25,28,22,27,44,52,48,38,43,50,49,54,54,59,71,72,55,59,62,86,76,63,57,62,69,60,28,54,70,68,54,71,54,70,69,59,46,50,50,50,44,41,72,76,40,52,94,47,22,83,73,24,49,63,24,33,54,74,57,52,70,53,70,64,58,46,49,54,37,53,52,49,46,50,75,41,39,67,75,71,49,66,53,45,76,78,53,44,68,56,43,72,55,51,44,49,46,31,50,43,24,77,23,45,55,29,47,61,72,48,64,36,51,65,70,53,45,54,46,25,60,69,51,20,55,34,64,41,64,64,62,19,66,56,45,52,28,50,63,64,70,40,36,69,62,51,49,55,55,46,34,37,72,67,42,76,36,125

Secondary structure (DSSP, 8-state):
-HHHHHHHHHHHTTHHHHHHHHHHHHHHH-----HHHHHHHHHHHHTTTTTGGGTTTT-HHHHHHHHHHHHHHHHHHHHHTSSGGG-SHHHHHHHHHHHHHHHH------HHHHHHHHHHHHHHHHHHHHTS-GGG--HHHHHHHPPPHHHHHHHHHHHHGGGHHHHHHHHHHT---HHHHHHHHHHHHHTHHHHHTTHHHHPPPHHHHHHHHHHTT---SSGGGT--HHHHHHHHHHGGGGS----HHHHHHHTT-HHHHHHHHHHHHS---

pLDDT: mean 94.96, std 5.84, range [48.09, 98.69]

Foldseek 3Di:
DLLVLLLLVLLLLQQLQLQLLLLLCCLQPVPDDDVVLLVLSVVLVVLQVVLLLCSVVVPVSSSVSSVVSVVSLVVSCVVSVHNSSRDFLLLLLLVLQVLCCVVPVAFFDRSSLSSLQSSLLQLLLLVVLVPDALVLQDLVVLLVPQDDLVVQLVVLCVLQPVCSVQLSVFLVLQRDDSVSLSSSSVSCSVCVCVSSVCSVVRRDHSVVSLVSSVSNVRHHACVVRVHALVRQLCSLQVSSRNHNRGHSSSVCSSRVNSSVSSVVSCVPRRVHD

Nearest PDB structures (foldseek):
  4rgv-assembly1_A  TM=8.439E-01  e=3.600E-07  Methanocaldococcus jannaschii DSM 2661
  4rfl-assembly1_B  TM=8.415E-01  e=4.539E-07  Methanocaldococcus jannaschii DSM 2661
  4rgq-assembly2_C  TM=8.022E-01  e=1.881E-07  Methanocaldococcus jannaschii DSM 2661
  4rfl-assembly2_D  TM=8.415E-01  e=6.578E-07  Methanocaldococcus jannaschii DSM 2661
  4rgq-assembly1_A  TM=7.924E-01  e=1.970E-07  Methanocaldococcus jannaschii DSM 2661

Radius of gyration: 18.05 Å; Cα contacts (8 Å, |Δi|>4): 399; chains: 1; bounding box: 56×40×42 Å